Protein AF-A0A139GZA7-F1 (afdb_monomer)

Organism: NCBI:txid321146

pLDDT: mean 77.11, std 18.95, range [23.62, 96.44]

Nearest PDB structures (foldseek):
  3u3w-assembly1_B  TM=2.917E-01  e=9.882E+00  Bacillus thuringiensis Bt407

Radius of gyration: 20.44 Å; Cα contacts (8 Å, |Δi|>4): 493; chains: 1; bounding box: 56×48×57 Å

InterPro domains:
  IPR021858 Fungal transcription factor [PF11951] (2-117)

Mean predicted aligned error: 9.32 Å

Secondary structure (DSSP, 8-state):
-HHHHHHTGGGGTTT-TT-IIIIITHHHHHH-HHHHHHHHHHHHHHHHHHHTS-S-SSSS-HHHHHHHHHHHHHHHHTTT-S-HHHHHHHHHHHHHHHHTTS-HHHHHHHHHHHHHHHHHHT--GGG-HHHHHHHHHHHS-BTTTTTB--HHHHHHHHT---SS-GGGSSS-HHHHTT--SB-HHHHHHHHHHHHHHHHHHHHHT--TTT-TTHHHHHHHHHTHHHHB-GGGSEEEEE--BTTTTBSS-EEEE-------------TT----HHHHHHHHHHHHHHHHHHHHHHTSTT--HHHHHHHHHHHHHHHHHHHHHTTTTT--THHHHHHHHHHHT--

Structure (mmCIF, N/CA/C/O backbone):
data_AF-A0A139GZA7-F1
#
_entry.id   AF-A0A139GZA7-F1
#
loop_
_atom_site.group_PDB
_atom_site.id
_atom_site.type_symbol
_atom_site.label_atom_id
_atom_site.label_alt_id
_atom_site.label_comp_id
_atom_site.label_asym_id
_atom_site.label_entity_id
_atom_site.label_seq_id
_atom_site.pdbx_PDB_ins_code
_atom_site.Cartn_x
_atom_site.Cartn_y
_atom_site.Cartn_z
_atom_site.occupancy
_atom_site.B_iso_or_equiv
_atom_site.auth_seq_id
_atom_site.auth_comp_id
_atom_site.auth_asym_id
_atom_site.auth_atom_id
_atom_site.pdbx_PDB_model_num
ATOM 1 N N . MET A 1 1 ? 17.657 -7.203 -13.595 1.00 88.31 1 MET A N 1
ATOM 2 C CA . MET A 1 1 ? 16.496 -7.911 -14.188 1.00 88.31 1 MET A CA 1
ATOM 3 C C . MET A 1 1 ? 16.168 -9.209 -13.459 1.00 88.31 1 MET A C 1
ATOM 5 O O . MET A 1 1 ? 15.073 -9.269 -12.935 1.00 88.31 1 MET A O 1
ATOM 9 N N . HIS A 1 2 ? 17.064 -10.203 -13.346 1.00 88.81 2 HIS A N 1
ATOM 10 C CA . HIS A 1 2 ? 16.792 -11.394 -12.511 1.00 88.81 2 HIS A CA 1
ATOM 11 C C . HIS A 1 2 ? 16.398 -11.001 -11.072 1.00 88.81 2 HIS A C 1
ATOM 13 O O . HIS A 1 2 ? 15.251 -11.193 -10.699 1.00 88.81 2 HIS A O 1
ATOM 19 N N . ASN A 1 3 ? 17.262 -10.257 -10.369 1.00 86.44 3 ASN A N 1
ATOM 20 C CA . ASN A 1 3 ? 16.956 -9.656 -9.060 1.00 86.44 3 ASN A CA 1
ATOM 21 C C . ASN A 1 3 ? 15.718 -8.736 -9.058 1.00 86.44 3 ASN A C 1
ATOM 23 O O . ASN A 1 3 ? 15.135 -8.516 -8.008 1.00 86.44 3 ASN A O 1
ATOM 27 N N . TYR A 1 4 ? 15.307 -8.155 -10.191 1.00 88.50 4 TYR A N 1
ATOM 28 C CA . TYR A 1 4 ? 14.053 -7.394 -10.196 1.00 88.50 4 TYR A CA 1
ATOM 29 C C . TYR A 1 4 ? 12.885 -8.366 -10.008 1.00 88.50 4 TYR A C 1
ATOM 31 O O . TYR A 1 4 ? 12.111 -8.212 -9.077 1.00 88.50 4 TYR A O 1
ATOM 39 N N . LEU A 1 5 ? 12.817 -9.409 -10.839 1.00 88.62 5 LEU A N 1
ATOM 40 C CA . LEU A 1 5 ? 11.726 -10.382 -10.824 1.00 88.62 5 LEU A CA 1
ATOM 41 C C . LEU A 1 5 ? 11.678 -11.224 -9.542 1.00 88.62 5 LEU A C 1
ATOM 43 O O . LEU A 1 5 ? 10.589 -11.574 -9.114 1.00 88.62 5 LEU A O 1
ATOM 47 N N . THR A 1 6 ? 12.829 -11.540 -8.940 1.00 80.19 6 THR A N 1
ATOM 48 C CA . THR A 1 6 ? 12.900 -12.441 -7.777 1.00 80.19 6 THR A CA 1
ATOM 49 C C . THR A 1 6 ? 12.887 -11.743 -6.420 1.00 80.19 6 THR A C 1
ATOM 51 O O . THR A 1 6 ? 12.590 -12.393 -5.431 1.00 80.19 6 THR A O 1
ATOM 54 N N . GLU A 1 7 ? 13.275 -10.465 -6.333 1.00 78.44 7 GLU A N 1
ATOM 55 C CA . GLU A 1 7 ? 13.601 -9.818 -5.041 1.00 78.44 7 GLU A CA 1
ATOM 56 C C . GLU A 1 7 ? 12.987 -8.424 -4.873 1.00 78.44 7 GLU A C 1
ATOM 58 O O . GLU A 1 7 ? 13.196 -7.794 -3.840 1.00 78.44 7 GLU A O 1
ATOM 63 N N . VAL A 1 8 ? 12.303 -7.900 -5.898 1.00 83.38 8 VAL A N 1
ATOM 64 C CA . VAL A 1 8 ? 11.742 -6.538 -5.890 1.00 83.38 8 VAL A CA 1
ATOM 65 C C . VAL A 1 8 ? 10.313 -6.498 -6.423 1.00 83.38 8 VAL A C 1
ATOM 67 O O . VAL A 1 8 ? 9.445 -5.909 -5.798 1.00 83.38 8 VAL A O 1
ATOM 70 N N . ALA A 1 9 ? 10.050 -7.141 -7.559 1.00 84.75 9 ALA A N 1
ATOM 71 C CA . ALA A 1 9 ? 8.717 -7.247 -8.140 1.00 84.75 9 ALA A CA 1
ATOM 72 C C . ALA A 1 9 ? 7.677 -7.889 -7.193 1.00 84.75 9 ALA A C 1
ATOM 74 O O . ALA A 1 9 ? 6.567 -7.364 -7.162 1.00 84.75 9 ALA A O 1
ATOM 75 N N . PRO A 1 10 ? 8.008 -8.914 -6.370 1.00 82.44 10 PRO A N 1
ATOM 76 C CA . PRO A 1 10 ? 7.071 -9.457 -5.384 1.00 82.44 10 PRO A CA 1
ATOM 77 C C . PRO A 1 10 ? 6.512 -8.404 -4.420 1.00 82.44 10 PRO A C 1
ATOM 79 O O . PRO A 1 10 ? 5.334 -8.453 -4.090 1.00 82.44 10 PRO A O 1
ATOM 82 N N . TRP A 1 11 ? 7.289 -7.372 -4.059 1.00 80.12 11 TRP A N 1
ATOM 83 C CA . TRP A 1 11 ? 6.818 -6.312 -3.157 1.00 80.12 11 TRP A CA 1
ATOM 84 C C . TRP A 1 11 ? 5.576 -5.574 -3.680 1.00 80.12 11 TRP A C 1
ATOM 86 O O . TRP A 1 11 ? 4.799 -5.063 -2.871 1.00 80.12 11 TRP A O 1
ATOM 96 N N . PHE A 1 12 ? 5.413 -5.520 -5.007 1.00 82.00 12 PHE A N 1
ATOM 97 C CA . PHE A 1 12 ? 4.312 -4.878 -5.739 1.00 82.00 12 PHE A CA 1
ATOM 98 C C . PHE A 1 12 ? 3.210 -5.869 -6.172 1.00 82.00 12 PHE A C 1
ATOM 100 O O . PHE A 1 12 ? 2.195 -5.499 -6.750 1.00 82.00 12 PHE A O 1
ATOM 107 N N . ASP A 1 13 ? 3.419 -7.161 -5.915 1.00 82.25 13 ASP A N 1
ATOM 108 C CA . ASP A 1 13 ? 2.454 -8.229 -6.193 1.00 82.25 13 ASP A CA 1
ATOM 109 C C . ASP A 1 13 ? 1.822 -8.790 -4.915 1.00 82.25 13 ASP A C 1
ATOM 111 O O . ASP A 1 13 ? 0.862 -9.551 -4.976 1.00 82.25 13 ASP A O 1
ATOM 115 N N . ALA A 1 14 ? 2.337 -8.391 -3.754 1.00 72.62 1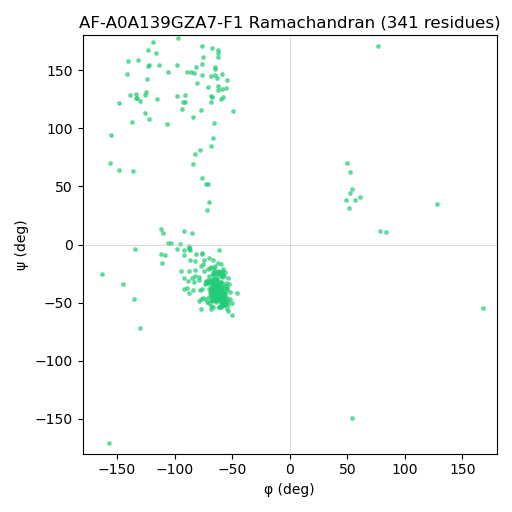4 ALA A N 1
ATOM 116 C CA . ALA A 1 14 ? 1.999 -8.930 -2.444 1.00 72.62 14 ALA A CA 1
ATOM 117 C C . ALA A 1 14 ? 0.510 -8.791 -2.049 1.00 72.62 14 ALA A C 1
ATOM 119 O O . ALA A 1 14 ? 0.050 -9.466 -1.132 1.00 72.62 14 ALA A O 1
ATOM 120 N N . HIS A 1 15 ? -0.254 -7.929 -2.733 1.00 72.56 15 HIS A N 1
ATOM 121 C CA . HIS A 1 15 ? -1.706 -7.758 -2.559 1.00 72.56 15 HIS A CA 1
ATOM 122 C C . HIS A 1 15 ? -2.550 -8.363 -3.699 1.00 72.56 15 HIS A C 1
ATOM 124 O O . HIS A 1 15 ? -3.773 -8.260 -3.636 1.00 72.56 15 HIS A O 1
ATOM 130 N N . SER A 1 16 ? -1.939 -8.999 -4.717 1.00 79.38 16 SER A N 1
ATOM 131 C CA . SER A 1 16 ? -2.686 -9.578 -5.843 1.00 79.38 16 SER A CA 1
ATOM 132 C C . SER A 1 16 ? -2.226 -10.947 -6.358 1.00 79.38 16 SER A C 1
ATOM 134 O O . SER A 1 16 ? -1.093 -11.151 -6.799 1.00 79.38 16 SER A O 1
ATOM 136 N N . ALA A 1 17 ? -3.183 -11.874 -6.466 1.00 80.81 17 ALA A N 1
ATOM 137 C CA . ALA A 1 17 ? -3.039 -13.181 -7.110 1.00 80.81 17 ALA A CA 1
ATOM 138 C C . ALA A 1 17 ? -2.616 -13.128 -8.590 1.00 80.81 17 ALA A C 1
ATOM 140 O O . ALA A 1 17 ? -2.083 -14.109 -9.129 1.00 80.81 17 ALA A O 1
ATOM 141 N N . GLN A 1 18 ? -2.820 -11.997 -9.269 1.00 84.88 18 GLN A N 1
ATOM 142 C CA . GLN A 1 18 ? -2.448 -11.852 -10.675 1.00 84.88 18 GLN A CA 1
ATOM 143 C C . GLN A 1 18 ? -0.936 -11.704 -10.884 1.00 84.88 18 GLN A C 1
ATOM 145 O O . GLN A 1 18 ? -0.449 -12.082 -11.956 1.00 84.88 18 GLN A O 1
ATOM 150 N N . GLN A 1 19 ? -0.188 -11.254 -9.867 1.00 85.06 19 GLN A N 1
ATOM 151 C CA . GLN A 1 19 ? 1.256 -10.999 -9.938 1.00 85.06 19 GLN A CA 1
ATOM 152 C C . GLN A 1 19 ? 1.613 -10.082 -11.121 1.00 85.06 19 GLN A C 1
ATOM 154 O O . GLN A 1 19 ? 2.260 -10.478 -12.099 1.00 85.06 19 GLN A O 1
ATOM 159 N N . HIS A 1 20 ? 1.095 -8.857 -11.080 1.00 89.62 20 HIS A N 1
ATOM 160 C CA . HIS A 1 20 ? 1.206 -7.870 -12.144 1.00 89.62 20 HIS A CA 1
ATOM 161 C C . HIS A 1 20 ? 2.657 -7.550 -12.549 1.00 89.62 20 HIS A C 1
ATOM 163 O O . HIS A 1 20 ? 2.949 -7.489 -13.749 1.00 89.62 20 HIS A O 1
ATOM 169 N N . TYR A 1 21 ? 3.569 -7.395 -11.591 1.00 88.94 21 TYR A N 1
ATOM 170 C CA . TYR A 1 21 ? 4.935 -6.908 -11.797 1.00 88.94 21 TYR A CA 1
ATOM 171 C C . TYR A 1 21 ? 5.963 -8.017 -12.034 1.00 88.94 21 TYR A C 1
ATOM 173 O O . TYR A 1 21 ? 6.872 -7.831 -12.852 1.00 88.94 21 TYR A O 1
ATOM 181 N N . SER A 1 22 ? 5.840 -9.152 -11.341 1.00 87.88 22 SER A N 1
ATOM 182 C CA . SER A 1 22 ? 6.753 -10.301 -11.447 1.00 87.88 22 SER A CA 1
ATOM 183 C C . SER A 1 22 ? 6.359 -11.285 -12.549 1.00 87.88 22 SER A C 1
ATOM 185 O O . SER A 1 22 ? 7.233 -11.988 -13.065 1.00 87.88 22 SER A O 1
ATOM 187 N N . ARG A 1 23 ? 5.082 -11.307 -12.967 1.00 89.56 23 ARG A N 1
ATOM 188 C CA . ARG A 1 23 ? 4.556 -12.273 -13.947 1.00 89.56 23 ARG A CA 1
ATOM 189 C C . ARG A 1 23 ? 3.774 -11.625 -15.093 1.00 89.56 23 ARG A C 1
ATOM 191 O O . ARG A 1 23 ? 4.267 -11.599 -16.221 1.00 89.56 23 ARG A O 1
ATOM 198 N N . ALA A 1 24 ? 2.571 -11.107 -14.838 1.00 90.50 24 ALA A N 1
ATOM 199 C CA . ALA A 1 24 ? 1.575 -10.839 -15.883 1.00 90.50 24 ALA A CA 1
ATOM 200 C C . ALA A 1 24 ? 2.011 -9.773 -16.906 1.00 90.50 24 ALA A C 1
ATOM 202 O O . ALA A 1 24 ? 1.783 -9.938 -18.105 1.00 90.50 24 ALA A O 1
ATOM 203 N N . TYR A 1 25 ? 2.683 -8.702 -16.466 1.00 94.38 25 TYR A N 1
ATOM 204 C CA . TYR A 1 25 ? 3.061 -7.583 -17.338 1.00 94.38 25 TYR A CA 1
ATOM 205 C C . TYR A 1 25 ? 4.571 -7.450 -17.590 1.00 94.38 25 TYR A C 1
ATOM 207 O O . TYR A 1 25 ? 5.004 -6.466 -18.192 1.00 94.38 25 TYR A O 1
ATOM 215 N N . VAL A 1 26 ? 5.394 -8.455 -17.258 1.00 94.00 26 VAL A N 1
ATOM 216 C CA . VAL A 1 26 ? 6.860 -8.421 -17.480 1.00 94.00 26 VAL A CA 1
ATOM 217 C C . VAL A 1 26 ? 7.228 -8.133 -18.941 1.00 94.00 26 VAL A C 1
ATOM 219 O O . VAL A 1 26 ? 8.153 -7.368 -19.224 1.00 94.00 26 VAL A O 1
ATOM 222 N N . ALA A 1 27 ? 6.491 -8.707 -19.897 1.00 94.38 27 ALA A N 1
ATOM 223 C CA . ALA A 1 27 ? 6.706 -8.457 -21.323 1.00 94.38 27 ALA A CA 1
ATOM 224 C C . ALA A 1 27 ? 6.384 -7.004 -21.731 1.00 94.38 27 ALA A C 1
ATOM 226 O O . ALA A 1 27 ? 7.064 -6.451 -22.598 1.00 94.38 27 ALA A O 1
ATOM 227 N N . ARG A 1 28 ? 5.389 -6.378 -21.084 1.00 95.31 28 ARG A N 1
ATOM 228 C CA . ARG A 1 28 ? 5.013 -4.967 -21.267 1.00 95.31 28 ARG A CA 1
ATOM 229 C C . ARG A 1 28 ? 6.066 -4.049 -20.651 1.00 95.31 28 ARG A C 1
ATOM 231 O O . ARG A 1 28 ? 6.614 -3.211 -21.361 1.00 95.31 28 ARG A O 1
ATOM 238 N N . MET A 1 29 ? 6.459 -4.302 -19.401 1.00 95.62 29 MET A N 1
ATOM 239 C CA . MET A 1 29 ? 7.554 -3.603 -18.718 1.00 95.62 29 MET A CA 1
ATOM 240 C C . MET A 1 29 ? 8.838 -3.600 -19.556 1.00 95.62 29 MET A C 1
ATOM 242 O O . MET A 1 29 ? 9.413 -2.544 -19.787 1.00 95.62 29 MET A O 1
ATOM 246 N N . LYS A 1 30 ? 9.258 -4.744 -20.121 1.00 94.50 30 LYS A N 1
ATOM 247 C CA . LYS A 1 30 ? 10.471 -4.814 -20.964 1.00 94.50 30 LYS A CA 1
ATOM 248 C C . LYS A 1 30 ? 10.403 -3.958 -22.240 1.00 94.50 30 LYS A C 1
ATOM 250 O O . LYS A 1 30 ? 11.463 -3.597 -22.768 1.00 94.50 30 LYS A O 1
ATOM 255 N N . ARG A 1 31 ? 9.194 -3.666 -22.738 1.00 94.31 31 ARG A N 1
ATOM 256 C CA . ARG A 1 31 ? 8.926 -2.838 -23.927 1.00 94.31 31 ARG A CA 1
ATOM 257 C C . ARG A 1 31 ? 8.722 -1.358 -23.590 1.00 94.31 31 ARG A C 1
ATOM 259 O O . ARG A 1 31 ? 9.066 -0.532 -24.424 1.00 94.31 31 ARG A O 1
ATOM 266 N N . CYS A 1 32 ? 8.224 -1.028 -22.397 1.00 94.69 32 CYS A N 1
ATOM 267 C CA . CYS A 1 32 ? 8.017 0.342 -21.927 1.00 94.69 32 CYS A CA 1
ATOM 268 C C . CYS A 1 32 ? 9.317 0.927 -21.326 1.00 94.69 32 CYS A C 1
ATOM 270 O O . CYS A 1 32 ? 9.742 0.492 -20.252 1.00 94.69 32 CYS A O 1
ATOM 272 N N . PRO A 1 33 ? 9.988 1.903 -21.978 1.00 95.19 33 PRO A N 1
ATOM 273 C CA . PRO A 1 33 ? 11.276 2.415 -21.508 1.00 95.19 33 PRO A CA 1
ATOM 274 C C . PRO A 1 33 ? 11.284 3.013 -20.089 1.00 95.19 33 PRO A C 1
ATOM 276 O O . PRO A 1 33 ? 12.178 2.610 -19.339 1.00 95.19 33 PRO A O 1
ATOM 279 N N . PRO A 1 34 ? 10.355 3.910 -19.677 1.00 93.31 34 PRO A N 1
ATOM 280 C CA . PRO A 1 34 ? 10.374 4.476 -18.324 1.00 93.31 34 PRO A CA 1
ATOM 281 C C . PRO A 1 34 ? 10.192 3.396 -17.253 1.00 93.31 34 PRO A C 1
ATOM 283 O O . PRO A 1 34 ? 10.969 3.347 -16.301 1.00 93.31 34 PRO A O 1
ATOM 286 N N . TRP A 1 35 ? 9.255 2.459 -17.452 1.00 94.69 35 TRP A N 1
ATOM 287 C CA . TRP A 1 35 ? 9.044 1.348 -16.521 1.00 94.69 35 TRP A CA 1
ATOM 288 C C . TRP A 1 35 ? 10.282 0.459 -16.398 1.00 94.69 35 TRP A C 1
ATOM 290 O O . TRP A 1 35 ? 10.735 0.163 -15.292 1.00 94.69 35 TRP A O 1
ATOM 300 N N . ARG A 1 36 ? 10.889 0.077 -17.528 1.00 96.44 36 ARG A N 1
ATOM 301 C CA . ARG A 1 36 ? 12.116 -0.727 -17.532 1.00 96.44 36 ARG A CA 1
ATOM 302 C C . ARG A 1 36 ? 13.279 -0.017 -16.841 1.00 96.44 36 ARG A C 1
ATOM 304 O O . ARG A 1 36 ? 14.058 -0.679 -16.160 1.00 96.44 36 ARG A O 1
ATOM 311 N N . ALA A 1 37 ? 13.424 1.294 -17.033 1.00 95.50 37 ALA A N 1
ATOM 312 C CA . ALA A 1 37 ? 14.467 2.078 -16.379 1.00 95.50 37 ALA A CA 1
ATOM 313 C C . ALA A 1 37 ? 14.256 2.114 -14.858 1.00 95.50 37 ALA A C 1
ATOM 315 O O . ALA A 1 37 ? 15.180 1.768 -14.124 1.00 95.50 37 ALA A O 1
ATOM 316 N N . ALA A 1 38 ? 13.032 2.401 -14.399 1.00 93.31 38 ALA A N 1
ATOM 317 C CA . ALA A 1 38 ? 12.673 2.364 -12.982 1.00 93.31 38 ALA A CA 1
ATOM 318 C C . ALA A 1 38 ? 12.930 0.977 -12.362 1.00 93.31 38 ALA A C 1
ATOM 320 O O . ALA A 1 38 ? 13.641 0.883 -11.365 1.00 93.31 38 ALA A O 1
ATOM 321 N N . ALA A 1 39 ? 12.470 -0.104 -13.008 1.00 94.94 39 ALA A N 1
ATOM 322 C CA . ALA A 1 39 ? 12.673 -1.497 -12.584 1.00 94.94 39 ALA A CA 1
ATOM 323 C C . ALA A 1 39 ? 14.152 -1.916 -12.495 1.00 94.94 39 ALA A C 1
ATOM 325 O O . ALA A 1 39 ? 14.533 -2.730 -11.649 1.00 94.94 39 ALA A O 1
ATOM 326 N N . LEU A 1 40 ? 15.013 -1.361 -13.352 1.00 95.62 40 LEU A N 1
ATOM 327 C CA . LEU A 1 40 ? 16.456 -1.569 -13.265 1.00 95.62 40 LEU A CA 1
ATOM 328 C C . LEU A 1 40 ? 17.094 -0.718 -12.158 1.00 95.62 40 LEU A C 1
ATOM 330 O O . LEU A 1 40 ? 17.952 -1.241 -11.451 1.00 95.62 40 LEU A O 1
ATOM 334 N N . ALA A 1 41 ? 16.666 0.534 -11.970 1.00 92.38 41 ALA A N 1
ATOM 335 C CA . ALA A 1 41 ? 17.176 1.427 -10.926 1.00 92.38 41 ALA A CA 1
ATOM 336 C C . ALA A 1 41 ? 16.910 0.869 -9.518 1.00 92.38 41 ALA A C 1
ATOM 338 O O . ALA A 1 41 ? 17.850 0.657 -8.750 1.00 92.38 41 ALA A O 1
ATOM 339 N N . ILE A 1 42 ? 15.648 0.544 -9.209 1.00 87.44 42 ILE A N 1
ATOM 340 C CA . ILE A 1 42 ? 15.232 -0.058 -7.930 1.00 87.44 42 ILE A CA 1
ATOM 341 C C . ILE A 1 42 ? 15.944 -1.393 -7.669 1.00 87.44 42 ILE A C 1
ATOM 343 O O . ILE A 1 42 ? 16.432 -1.635 -6.568 1.00 87.44 42 ILE A O 1
ATOM 347 N N . SER A 1 43 ? 16.098 -2.241 -8.694 1.00 89.62 43 SER A N 1
ATOM 348 C CA . SER A 1 43 ? 16.811 -3.517 -8.565 1.00 89.62 43 SER A CA 1
ATOM 349 C C . SER A 1 43 ? 18.309 -3.331 -8.328 1.00 89.62 43 SER A C 1
ATOM 351 O O . SER A 1 43 ? 18.874 -4.045 -7.503 1.00 89.62 43 SER A O 1
ATOM 353 N N . ALA A 1 44 ? 18.955 -2.378 -9.001 1.00 89.56 44 ALA A N 1
ATOM 354 C CA . ALA A 1 44 ? 20.357 -2.059 -8.755 1.00 89.56 44 ALA A CA 1
ATOM 355 C C . ALA A 1 44 ? 20.556 -1.541 -7.320 1.00 89.56 44 ALA A C 1
ATOM 357 O O . ALA A 1 44 ? 21.452 -2.002 -6.615 1.00 89.56 44 ALA A O 1
ATOM 358 N N . LYS A 1 45 ? 19.668 -0.660 -6.846 1.00 84.75 45 LYS A N 1
ATOM 359 C CA . LYS A 1 45 ? 19.734 -0.102 -5.493 1.00 84.75 45 LYS A CA 1
ATOM 360 C C . LYS A 1 45 ? 19.443 -1.147 -4.407 1.00 84.75 45 LYS A C 1
ATOM 362 O O . LYS A 1 45 ? 20.131 -1.161 -3.388 1.00 84.75 45 LYS A O 1
ATOM 367 N N . ASN A 1 46 ? 18.495 -2.063 -4.636 1.00 83.62 46 ASN A N 1
ATOM 368 C CA . ASN A 1 46 ? 18.237 -3.222 -3.769 1.00 83.62 46 ASN A CA 1
ATOM 369 C C . ASN A 1 46 ? 19.503 -4.070 -3.578 1.00 83.62 46 ASN A C 1
ATOM 371 O O . ASN A 1 46 ? 19.850 -4.393 -2.442 1.00 83.62 46 ASN A O 1
ATOM 375 N N . ILE A 1 47 ? 20.226 -4.367 -4.662 1.00 83.44 47 ILE A N 1
ATOM 376 C CA . ILE A 1 47 ? 21.483 -5.119 -4.585 1.00 83.44 47 ILE A CA 1
ATOM 377 C C . ILE A 1 47 ? 22.549 -4.330 -3.816 1.00 83.44 47 ILE A C 1
ATOM 379 O O . ILE A 1 47 ? 23.200 -4.915 -2.954 1.00 83.44 47 ILE A O 1
ATOM 383 N N . GLU A 1 48 ? 22.730 -3.029 -4.083 1.00 82.00 48 GLU A N 1
ATOM 384 C CA . GLU A 1 48 ? 23.729 -2.217 -3.365 1.00 82.00 48 GLU A CA 1
ATOM 385 C C . GLU A 1 48 ? 23.478 -2.193 -1.851 1.00 82.00 48 GLU A C 1
ATOM 387 O O . GLU A 1 48 ? 24.413 -2.395 -1.075 1.00 82.00 48 GLU A O 1
ATOM 392 N N . LEU A 1 49 ? 22.221 -2.009 -1.421 1.00 75.94 49 LEU A N 1
ATOM 393 C CA . LEU A 1 49 ? 21.865 -2.001 0.002 1.00 75.94 49 LEU A CA 1
ATOM 394 C C . LEU A 1 49 ? 22.014 -3.384 0.657 1.00 75.94 49 LEU A C 1
ATOM 396 O O . LEU A 1 49 ? 22.564 -3.478 1.755 1.00 75.94 49 LEU A O 1
ATOM 400 N N . ARG A 1 50 ? 21.573 -4.464 -0.007 1.00 75.69 50 ARG A N 1
ATOM 401 C CA . ARG A 1 50 ? 21.659 -5.837 0.534 1.00 75.69 50 ARG A CA 1
ATOM 402 C C . ARG A 1 50 ? 23.095 -6.352 0.592 1.00 75.69 50 ARG A C 1
ATOM 404 O O . ARG A 1 50 ? 23.507 -6.906 1.606 1.00 75.69 50 ARG A O 1
ATOM 411 N N . ALA A 1 51 ? 23.866 -6.157 -0.478 1.00 77.56 51 ALA A N 1
ATOM 412 C CA . ALA A 1 51 ? 25.240 -6.645 -0.590 1.00 77.56 51 ALA A CA 1
ATOM 413 C C . ALA A 1 51 ? 26.292 -5.675 -0.016 1.00 77.56 51 ALA A C 1
ATOM 415 O O . ALA A 1 51 ? 27.475 -6.011 -0.016 1.00 77.56 51 ALA A O 1
ATOM 416 N N . ARG A 1 52 ? 25.879 -4.480 0.442 1.00 71.94 52 ARG A N 1
ATOM 417 C CA . ARG A 1 52 ? 26.736 -3.411 0.998 1.00 71.94 52 ARG A CA 1
ATOM 418 C C . ARG A 1 52 ? 27.962 -3.090 0.129 1.00 71.94 52 ARG A C 1
ATOM 420 O O . ARG A 1 52 ? 29.052 -2.843 0.640 1.00 71.94 52 ARG A O 1
ATOM 427 N N . ARG A 1 53 ? 27.787 -3.106 -1.196 1.00 74.94 53 ARG A N 1
ATOM 428 C CA . ARG A 1 53 ? 28.845 -2.846 -2.186 1.00 74.94 53 ARG A CA 1
ATOM 429 C C . ARG A 1 53 ? 28.301 -2.033 -3.355 1.00 74.94 53 ARG A C 1
ATOM 431 O O . ARG A 1 53 ? 27.157 -2.238 -3.749 1.00 74.94 53 ARG A O 1
ATOM 438 N N . ALA A 1 54 ? 29.135 -1.173 -3.933 1.00 74.75 54 ALA A N 1
ATOM 439 C CA . ALA A 1 54 ? 28.811 -0.477 -5.175 1.00 74.75 54 ALA A CA 1
ATOM 440 C C . ALA A 1 54 ? 28.685 -1.468 -6.347 1.00 74.75 54 ALA A C 1
ATOM 442 O O . ALA A 1 54 ? 29.407 -2.469 -6.405 1.00 74.75 54 ALA A O 1
ATOM 443 N N . LEU A 1 55 ? 27.782 -1.181 -7.288 1.00 77.38 55 LEU A N 1
ATOM 444 C CA . LEU A 1 55 ? 27.626 -1.971 -8.519 1.00 77.38 55 LEU A CA 1
ATOM 445 C C . LEU A 1 55 ? 28.457 -1.470 -9.708 1.00 77.38 55 LEU A C 1
ATOM 447 O O . LEU A 1 55 ? 28.540 -2.161 -10.724 1.00 77.38 55 LEU A O 1
ATOM 451 N N . SER A 1 56 ? 29.074 -0.297 -9.593 1.00 76.12 56 SER A N 1
ATOM 452 C CA . SER A 1 56 ? 29.985 0.273 -10.586 1.00 76.12 56 SER A CA 1
ATOM 453 C C . SER A 1 56 ? 31.343 0.589 -9.958 1.00 76.12 56 SER A C 1
ATOM 455 O O . SER A 1 56 ? 31.429 1.044 -8.822 1.00 76.12 56 SER A O 1
ATOM 457 N N . SER A 1 57 ? 32.415 0.363 -10.722 1.00 63.72 57 SER A N 1
ATOM 458 C CA . SER A 1 57 ? 33.798 0.702 -10.337 1.00 63.72 57 SER A CA 1
ATOM 459 C C . SER A 1 57 ? 34.200 2.136 -10.718 1.00 63.72 57 SER A C 1
ATOM 461 O O . SER A 1 57 ? 35.344 2.529 -10.511 1.00 63.72 57 SER A O 1
ATOM 463 N N . GLY A 1 58 ? 33.293 2.883 -11.357 1.00 68.81 58 GLY A N 1
ATOM 464 C CA . GLY A 1 58 ? 33.495 4.265 -11.793 1.00 68.81 58 GLY A CA 1
ATOM 465 C C . GLY A 1 58 ? 32.929 5.290 -10.800 1.00 68.81 58 GLY A C 1
ATOM 466 O O . GLY A 1 58 ? 32.317 4.905 -9.807 1.00 68.81 58 GLY A O 1
ATOM 467 N N . PRO A 1 59 ? 33.093 6.597 -11.073 1.00 62.66 59 PRO A N 1
ATOM 468 C CA . PRO A 1 59 ? 32.659 7.661 -10.165 1.00 62.66 59 PRO A CA 1
ATOM 469 C C . PRO A 1 59 ? 31.131 7.829 -10.079 1.00 62.66 59 PRO A C 1
ATOM 471 O O . PRO A 1 59 ? 30.639 8.382 -9.101 1.00 62.66 59 PRO A O 1
ATOM 474 N N . GLU A 1 60 ? 30.373 7.364 -11.079 1.00 68.81 60 GLU A N 1
ATOM 475 C CA . GLU A 1 60 ? 28.907 7.398 -11.067 1.00 68.81 60 GLU A CA 1
ATOM 476 C C . GLU A 1 60 ? 28.330 6.040 -10.624 1.00 68.81 60 GLU A C 1
ATOM 478 O O . GLU A 1 60 ? 28.673 4.982 -11.166 1.00 68.81 60 GLU A O 1
ATOM 483 N N . SER A 1 61 ? 27.438 6.069 -9.629 1.00 84.69 61 SER A N 1
ATOM 484 C CA . SER A 1 61 ? 26.709 4.891 -9.140 1.00 84.69 61 SER A CA 1
ATOM 485 C C . SER A 1 61 ? 25.717 4.394 -10.200 1.00 84.69 61 SER A C 1
ATOM 487 O O . SER A 1 61 ? 24.887 5.158 -10.696 1.00 84.69 61 SER A O 1
ATOM 489 N N . LEU A 1 62 ? 25.771 3.100 -10.532 1.00 88.31 62 LEU A N 1
ATOM 490 C CA . LEU A 1 62 ? 24.866 2.476 -11.505 1.00 88.31 62 LEU A CA 1
ATOM 491 C C . LEU A 1 62 ? 23.368 2.703 -11.191 1.00 88.31 62 LEU A C 1
ATOM 493 O O . LEU A 1 62 ? 22.646 3.107 -12.107 1.00 88.31 62 LEU A O 1
ATOM 497 N N . PRO A 1 63 ? 22.863 2.480 -9.957 1.00 87.69 63 PRO A N 1
ATOM 498 C CA . PRO A 1 63 ? 21.479 2.817 -9.635 1.00 87.69 63 PRO A CA 1
ATOM 499 C C . PRO A 1 63 ? 21.150 4.300 -9.841 1.00 87.69 63 PRO A C 1
ATOM 501 O O . PRO A 1 63 ? 20.083 4.581 -10.382 1.00 87.69 63 PRO A O 1
ATOM 504 N N . LEU A 1 64 ? 22.058 5.234 -9.522 1.00 88.06 64 LEU A N 1
ATOM 505 C CA . LEU A 1 64 ? 21.841 6.667 -9.769 1.00 88.06 64 LEU A CA 1
ATOM 506 C C . LEU A 1 64 ? 21.743 6.987 -11.270 1.00 88.06 64 LEU A C 1
ATOM 508 O O . LEU A 1 64 ? 20.869 7.749 -11.681 1.00 88.06 64 LEU A O 1
ATOM 512 N N . HIS A 1 65 ? 22.581 6.371 -12.103 1.00 91.19 65 HIS A N 1
ATOM 513 C CA . HIS A 1 65 ? 22.516 6.534 -13.556 1.00 91.19 65 HIS A CA 1
ATOM 514 C C . HIS A 1 65 ? 21.187 6.011 -14.138 1.00 91.19 65 HIS A C 1
ATOM 516 O O . HIS A 1 65 ? 20.532 6.675 -14.946 1.00 91.19 65 HIS A O 1
ATOM 522 N N . LEU A 1 66 ? 20.761 4.818 -13.705 1.00 93.06 66 LEU A N 1
ATOM 523 C CA . LEU A 1 66 ? 19.492 4.201 -14.114 1.00 93.06 66 LEU A CA 1
ATOM 524 C C . LEU A 1 66 ? 18.281 5.009 -13.630 1.00 93.06 66 LEU A C 1
ATOM 526 O O . LEU A 1 66 ? 17.301 5.148 -14.361 1.00 93.06 66 LEU A O 1
ATOM 530 N N . TYR A 1 67 ? 18.375 5.576 -12.430 1.00 89.62 67 TYR A N 1
ATOM 531 C CA . TYR A 1 67 ? 17.400 6.495 -11.863 1.00 89.62 67 TYR A CA 1
ATOM 532 C C . TYR A 1 67 ? 17.260 7.763 -12.710 1.00 89.62 67 TYR A C 1
ATOM 534 O O . TYR A 1 67 ? 16.168 8.062 -13.180 1.00 89.62 67 TYR A O 1
ATOM 542 N N . GLN A 1 68 ? 18.360 8.463 -13.008 1.00 90.75 68 GLN A N 1
ATOM 543 C CA . GLN A 1 68 ? 18.335 9.652 -13.870 1.00 90.75 68 GLN A CA 1
ATOM 544 C C . GLN A 1 68 ? 17.780 9.342 -15.270 1.00 90.75 68 GLN A C 1
ATOM 546 O O . GLN A 1 68 ? 17.107 10.176 -15.878 1.00 90.75 68 GLN A O 1
ATOM 551 N N . LEU A 1 69 ? 18.041 8.141 -15.798 1.00 93.94 69 LEU A N 1
ATOM 552 C CA . LEU A 1 69 ? 17.418 7.672 -17.033 1.00 93.94 69 LEU A CA 1
ATOM 553 C C . LEU A 1 69 ? 15.897 7.506 -16.877 1.00 93.94 69 LEU A C 1
ATOM 555 O O . LEU A 1 69 ? 15.167 7.939 -17.767 1.00 93.94 69 LEU A O 1
ATOM 559 N N . ALA A 1 70 ? 15.416 6.940 -15.767 1.00 91.12 70 ALA A N 1
ATOM 560 C CA . ALA A 1 70 ? 13.987 6.855 -15.469 1.00 91.12 70 ALA A CA 1
ATOM 561 C C . ALA A 1 70 ? 13.343 8.251 -15.382 1.00 91.12 70 ALA A C 1
ATOM 563 O O . ALA A 1 70 ? 12.333 8.470 -16.045 1.00 91.12 70 ALA A O 1
ATOM 564 N N . VAL A 1 71 ? 13.976 9.216 -14.696 1.00 88.25 71 VAL A N 1
ATOM 565 C CA . VAL A 1 71 ? 13.514 10.620 -14.624 1.00 88.25 71 VAL A CA 1
ATOM 566 C C . VAL A 1 71 ? 13.392 11.248 -16.019 1.00 88.25 71 VAL A C 1
ATOM 568 O O . VAL A 1 71 ? 12.366 11.840 -16.352 1.00 88.25 71 VAL A O 1
ATOM 571 N N . ARG A 1 72 ? 14.406 11.089 -16.883 1.00 92.06 72 ARG A N 1
ATOM 572 C CA . ARG A 1 72 ? 14.357 11.615 -18.262 1.00 92.06 72 ARG A CA 1
ATOM 573 C C . ARG A 1 72 ? 13.208 10.999 -19.068 1.00 92.06 72 ARG A C 1
ATOM 575 O O . ARG A 1 72 ? 12.462 11.726 -19.717 1.00 92.06 72 ARG A O 1
ATOM 582 N N . LEU A 1 73 ? 13.031 9.680 -18.995 1.00 92.88 73 LEU A N 1
ATOM 583 C CA . LEU A 1 73 ? 11.960 8.964 -19.704 1.00 92.88 73 LEU A CA 1
ATOM 584 C C . LEU A 1 73 ? 10.564 9.263 -19.123 1.00 92.88 73 LEU A C 1
ATOM 586 O O . LEU A 1 73 ? 9.567 9.209 -19.844 1.00 92.88 73 LEU A O 1
ATOM 590 N N . ALA A 1 74 ? 10.480 9.606 -17.838 1.00 83.06 74 ALA A N 1
ATOM 591 C CA . ALA A 1 74 ? 9.266 10.086 -17.194 1.00 83.06 74 ALA A CA 1
ATOM 592 C C . ALA A 1 74 ? 8.847 11.462 -17.726 1.00 83.06 74 ALA A C 1
ATOM 594 O O . ALA A 1 74 ? 7.706 11.624 -18.149 1.00 83.06 74 ALA A O 1
ATOM 595 N N . ILE A 1 75 ? 9.780 12.417 -17.805 1.00 86.44 75 ILE A N 1
ATOM 596 C CA . ILE A 1 75 ? 9.538 13.741 -18.405 1.00 86.44 75 ILE A CA 1
ATOM 597 C C . ILE A 1 75 ? 9.089 13.594 -19.867 1.00 86.44 75 ILE A C 1
ATOM 599 O O . ILE A 1 75 ? 8.110 14.208 -20.280 1.00 86.44 75 ILE A O 1
ATOM 603 N N . GLU A 1 76 ? 9.735 12.717 -20.639 1.00 89.19 76 GLU A N 1
ATOM 604 C CA . GLU A 1 76 ? 9.302 12.395 -22.005 1.00 89.19 76 GLU A CA 1
ATOM 605 C C . GLU A 1 76 ? 7.927 11.703 -22.080 1.00 89.19 76 GLU A C 1
ATOM 607 O O . GLU A 1 76 ? 7.246 11.799 -23.098 1.00 89.19 76 GLU A O 1
ATOM 612 N N . SER A 1 77 ? 7.480 11.018 -21.025 1.00 85.56 77 SER A N 1
ATOM 613 C CA . SER A 1 77 ? 6.128 10.444 -20.992 1.00 85.56 77 SER A CA 1
ATOM 614 C C . SER A 1 77 ? 5.053 11.531 -20.925 1.00 85.56 77 SER A C 1
ATOM 616 O O . SER A 1 77 ? 3.974 11.347 -21.482 1.00 85.56 77 SER A O 1
ATOM 618 N N . MET A 1 78 ? 5.356 12.682 -20.310 1.00 80.19 78 MET A N 1
ATOM 619 C CA . MET A 1 78 ? 4.426 13.814 -20.188 1.00 80.19 78 MET A CA 1
ATOM 620 C C . MET A 1 78 ? 4.080 14.457 -21.541 1.00 80.19 78 MET A C 1
ATOM 622 O O . MET A 1 78 ? 3.042 15.101 -21.655 1.00 80.19 78 MET A O 1
ATOM 626 N N . SER A 1 79 ? 4.903 14.262 -22.580 1.00 86.00 79 SER A N 1
ATOM 627 C CA . SER A 1 79 ? 4.594 14.675 -23.959 1.00 86.00 79 SER A CA 1
ATOM 628 C C . SER A 1 79 ? 3.896 13.586 -24.790 1.00 86.00 79 SER A C 1
ATOM 630 O O . SER A 1 79 ? 3.787 13.714 -26.008 1.00 86.00 79 SER A O 1
ATOM 632 N N . GLY A 1 80 ? 3.424 12.505 -24.156 1.00 84.12 80 GLY A N 1
ATOM 633 C CA . GLY A 1 80 ? 2.708 11.408 -24.817 1.00 84.12 80 GLY A CA 1
ATOM 634 C C . GLY A 1 80 ? 3.602 10.420 -25.576 1.00 84.12 80 GLY A C 1
ATOM 635 O O . GLY A 1 80 ? 3.094 9.589 -26.324 1.00 84.12 80 GLY A O 1
ATOM 636 N N . LYS A 1 81 ? 4.931 10.476 -25.393 1.00 88.75 81 LYS A N 1
ATOM 637 C CA . LYS A 1 81 ? 5.900 9.609 -26.095 1.00 88.75 81 LYS A CA 1
ATOM 638 C C . LYS A 1 81 ? 5.787 8.122 -25.718 1.00 88.75 81 LYS A C 1
ATOM 640 O O . LYS A 1 81 ? 6.223 7.260 -26.482 1.00 88.75 81 LYS A O 1
ATOM 645 N N . TYR A 1 82 ? 5.236 7.821 -24.542 1.00 89.50 82 TYR A N 1
ATOM 646 C CA . TYR A 1 82 ? 5.138 6.477 -23.969 1.00 89.50 82 TYR A CA 1
ATOM 647 C C . TYR A 1 82 ? 3.721 6.185 -23.462 1.00 89.50 82 TYR A C 1
ATOM 649 O O . TYR A 1 82 ? 2.941 7.097 -23.198 1.00 89.50 82 TYR A O 1
ATOM 657 N N . GLU A 1 83 ? 3.375 4.901 -23.331 1.00 90.44 83 GLU A N 1
ATOM 658 C CA . GLU A 1 83 ? 2.053 4.495 -22.847 1.00 90.44 83 GLU A CA 1
ATOM 659 C C . GLU A 1 83 ? 1.833 4.847 -21.367 1.00 90.44 83 GLU A C 1
ATOM 661 O O . GLU A 1 83 ? 2.543 4.366 -20.484 1.00 90.44 83 GLU A O 1
ATOM 666 N N . VAL A 1 84 ? 0.778 5.620 -21.095 1.00 90.69 84 VAL A N 1
ATOM 667 C CA . VAL A 1 84 ? 0.447 6.150 -19.760 1.00 90.69 84 VAL A CA 1
ATOM 668 C C . VAL A 1 84 ? 0.402 5.083 -18.656 1.00 90.69 84 VAL A C 1
ATOM 670 O O . VAL A 1 84 ? 0.942 5.312 -17.579 1.00 90.69 84 VAL A O 1
ATOM 673 N N . VAL A 1 85 ? -0.158 3.894 -18.917 1.00 93.00 85 VAL A N 1
ATOM 674 C CA . VAL A 1 85 ? -0.263 2.823 -17.904 1.00 93.00 85 VAL A CA 1
ATOM 675 C C . VAL A 1 85 ? 1.113 2.258 -17.535 1.00 93.00 85 VAL A C 1
ATOM 677 O O . VAL A 1 85 ? 1.415 2.087 -16.360 1.00 93.00 85 VAL A O 1
ATOM 680 N N . GLY A 1 86 ? 1.975 2.001 -18.524 1.00 92.06 86 GLY A N 1
ATOM 681 C CA . GLY A 1 86 ? 3.335 1.528 -18.258 1.00 92.06 86 GLY A CA 1
ATOM 682 C C . GLY A 1 86 ? 4.187 2.603 -17.578 1.00 92.06 86 GLY A C 1
ATOM 683 O O . GLY A 1 86 ? 4.960 2.295 -16.674 1.00 92.06 86 GLY A O 1
ATOM 684 N N . THR A 1 87 ? 4.013 3.871 -17.961 1.00 90.44 87 THR A N 1
ATOM 685 C CA . THR A 1 87 ? 4.638 5.011 -17.277 1.00 90.44 87 THR A CA 1
ATOM 686 C C . THR A 1 87 ? 4.206 5.095 -15.811 1.00 90.44 87 THR A C 1
ATOM 688 O O . THR A 1 87 ? 5.078 5.215 -14.956 1.00 90.44 87 THR A O 1
ATOM 691 N N . LEU A 1 88 ? 2.911 4.959 -15.504 1.00 91.50 88 LEU A N 1
ATOM 692 C CA . LEU A 1 88 ? 2.379 4.959 -14.135 1.00 91.50 88 LEU A CA 1
ATOM 693 C C . LEU A 1 88 ? 3.020 3.864 -13.268 1.00 91.50 88 LEU A C 1
ATOM 695 O O . LEU A 1 88 ? 3.560 4.162 -12.204 1.00 91.50 88 LEU A O 1
ATOM 699 N N . SER A 1 89 ? 3.058 2.616 -13.743 1.00 91.75 89 SER A N 1
ATOM 700 C CA . SER A 1 89 ? 3.732 1.528 -13.019 1.00 91.75 89 SER A CA 1
ATOM 701 C C . SER A 1 89 ? 5.241 1.774 -12.873 1.00 91.75 89 SER A C 1
ATOM 703 O O . SER A 1 89 ? 5.842 1.387 -11.872 1.00 91.75 89 SER A O 1
ATOM 705 N N . GLY A 1 90 ? 5.864 2.471 -13.829 1.00 90.88 90 GLY A N 1
ATOM 706 C CA . GLY A 1 90 ? 7.231 2.975 -13.703 1.00 90.88 90 GLY A CA 1
ATOM 707 C C . GLY A 1 90 ? 7.398 4.048 -12.622 1.00 90.88 90 GLY A C 1
ATOM 708 O O . GLY A 1 90 ? 8.396 4.021 -11.906 1.00 90.88 90 GLY A O 1
ATOM 709 N N . PHE A 1 91 ? 6.432 4.958 -12.468 1.00 87.56 91 PHE A N 1
ATOM 710 C CA . PHE A 1 91 ? 6.458 6.012 -11.447 1.00 87.56 91 PHE A CA 1
ATOM 711 C C . PHE A 1 91 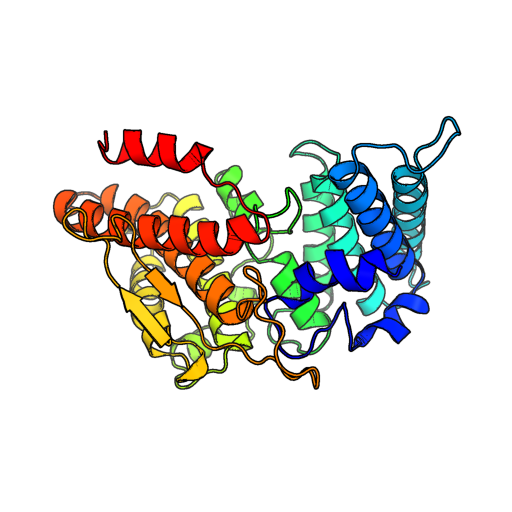? 6.320 5.427 -10.042 1.00 87.56 91 PHE A C 1
ATOM 713 O O . PHE A 1 91 ? 7.062 5.837 -9.156 1.00 87.56 91 PHE A O 1
ATOM 720 N N . VAL A 1 92 ? 5.460 4.420 -9.856 1.00 87.38 92 VAL A N 1
ATOM 721 C CA . VAL A 1 92 ? 5.352 3.677 -8.589 1.00 87.38 92 VAL A CA 1
ATOM 722 C C . VAL A 1 92 ? 6.719 3.086 -8.203 1.00 87.38 92 VAL A C 1
ATOM 724 O O . VAL A 1 92 ? 7.237 3.376 -7.129 1.00 87.38 92 VAL A O 1
ATOM 727 N N . LEU A 1 93 ? 7.398 2.372 -9.107 1.00 87.75 93 LEU A N 1
ATOM 728 C CA . LEU A 1 93 ? 8.751 1.838 -8.848 1.00 87.75 93 LEU A CA 1
ATOM 729 C C . LEU A 1 93 ? 9.822 2.921 -8.622 1.00 87.75 93 LEU A C 1
ATOM 731 O O . LEU A 1 93 ? 10.810 2.678 -7.927 1.00 87.75 93 LEU A O 1
ATOM 735 N N . TRP A 1 94 ? 9.663 4.097 -9.228 1.00 84.62 94 TRP A N 1
ATOM 736 C CA . TRP A 1 94 ? 10.583 5.220 -9.059 1.00 84.62 94 TRP A CA 1
ATOM 737 C C . TRP A 1 94 ? 10.394 5.900 -7.694 1.00 84.62 94 TRP A C 1
ATOM 739 O O . TRP A 1 94 ? 11.378 6.073 -6.980 1.00 84.62 94 TRP A O 1
ATOM 749 N N . CYS A 1 95 ? 9.160 6.172 -7.265 1.00 79.00 95 CYS A N 1
ATOM 750 C CA . CYS A 1 95 ? 8.880 6.694 -5.923 1.00 79.00 95 CYS A CA 1
ATOM 751 C C . CYS A 1 95 ? 9.447 5.766 -4.830 1.00 79.00 95 CYS A C 1
ATOM 753 O O . CYS A 1 95 ? 9.981 6.240 -3.829 1.00 79.00 95 CYS A O 1
ATOM 755 N N . VAL A 1 96 ? 9.421 4.445 -5.061 1.00 78.50 96 VAL A N 1
ATOM 756 C CA . VAL A 1 96 ? 10.117 3.476 -4.203 1.00 78.50 96 VAL A CA 1
ATOM 757 C C . VAL A 1 96 ? 11.618 3.748 -4.138 1.00 78.50 96 VAL A C 1
ATOM 759 O O . VAL A 1 96 ? 12.175 3.885 -3.052 1.00 78.50 96 VAL A O 1
ATOM 762 N N . TYR A 1 97 ? 12.289 3.858 -5.287 1.00 81.12 97 TYR A N 1
ATOM 763 C CA . TYR A 1 97 ? 13.717 4.183 -5.324 1.00 81.12 97 TYR A CA 1
ATOM 764 C C . TYR A 1 97 ? 14.041 5.481 -4.560 1.00 81.12 97 TYR A C 1
ATOM 766 O O . TYR A 1 97 ? 15.095 5.583 -3.930 1.00 81.12 97 TYR A O 1
ATOM 774 N N . GLU A 1 98 ? 13.175 6.490 -4.607 1.00 76.44 98 GLU A N 1
ATOM 775 C CA . GLU A 1 98 ? 13.425 7.749 -3.904 1.00 76.44 98 GLU A CA 1
ATOM 776 C C . GLU A 1 98 ? 13.452 7.575 -2.388 1.00 76.44 98 GLU A C 1
ATOM 778 O O . GLU A 1 98 ? 14.431 7.973 -1.763 1.00 76.44 98 GLU A O 1
ATOM 783 N N . MET A 1 99 ? 12.480 6.882 -1.791 1.00 69.44 99 MET A N 1
ATOM 784 C CA . MET A 1 99 ? 12.511 6.588 -0.347 1.00 69.44 99 MET A CA 1
ATOM 785 C C . MET A 1 99 ? 13.777 5.795 0.069 1.00 69.44 99 MET A C 1
ATOM 787 O O . MET A 1 99 ? 14.265 5.926 1.189 1.00 69.44 99 MET A O 1
ATOM 791 N N . MET A 1 100 ? 14.407 5.080 -0.875 1.00 71.00 100 MET A N 1
ATOM 792 C CA . MET A 1 100 ? 15.707 4.392 -0.742 1.00 71.00 100 MET A CA 1
ATOM 793 C C . MET A 1 100 ? 16.931 5.313 -0.635 1.00 71.00 100 MET A C 1
ATOM 795 O O . MET A 1 100 ? 18.051 4.815 -0.452 1.00 71.00 100 MET A O 1
ATOM 799 N N . THR A 1 101 ? 16.768 6.611 -0.906 1.00 67.12 101 THR A N 1
ATOM 800 C CA . THR A 1 101 ? 17.876 7.529 -1.211 1.00 67.12 101 THR A CA 1
ATOM 801 C C . THR A 1 101 ? 17.724 8.957 -0.692 1.00 67.12 101 THR A C 1
ATOM 803 O O . THR A 1 101 ? 18.751 9.548 -0.358 1.00 67.12 101 THR A O 1
ATOM 806 N N . VAL A 1 102 ? 16.514 9.520 -0.629 1.00 59.88 102 VAL A N 1
ATOM 807 C CA . VAL A 1 102 ? 16.274 10.934 -0.284 1.00 59.88 102 VAL A CA 1
ATOM 808 C C . VAL A 1 102 ? 15.485 11.104 1.015 1.00 59.88 102 VAL A C 1
ATOM 810 O O . VAL A 1 102 ? 14.894 10.168 1.548 1.00 59.88 102 VAL A O 1
ATOM 813 N N . THR A 1 103 ? 15.504 12.324 1.552 1.00 53.16 103 THR A N 1
ATOM 814 C CA . THR A 1 103 ? 14.764 12.703 2.760 1.00 53.16 103 THR A CA 1
ATOM 815 C C . THR A 1 103 ? 13.269 12.888 2.478 1.00 53.16 103 THR A C 1
ATOM 817 O O . THR A 1 103 ? 12.819 12.910 1.331 1.00 53.16 103 THR A O 1
ATOM 820 N N . TYR A 1 104 ? 12.481 13.040 3.549 1.00 51.22 104 TYR A N 1
ATOM 821 C CA . TYR A 1 104 ? 11.016 13.028 3.508 1.00 51.22 104 TYR A CA 1
ATOM 822 C C . TYR A 1 104 ? 10.364 14.010 2.507 1.00 51.22 104 TYR A C 1
ATOM 824 O O . TYR A 1 104 ? 9.277 13.752 1.999 1.00 51.22 104 TYR A O 1
ATOM 832 N N . THR A 1 105 ? 11.008 15.138 2.209 1.00 56.47 105 THR A N 1
ATOM 833 C CA . THR A 1 105 ? 10.408 16.223 1.418 1.00 56.47 105 THR A CA 1
ATOM 834 C C . THR A 1 105 ? 10.383 15.986 -0.088 1.00 56.47 105 THR A C 1
ATOM 836 O O . THR A 1 105 ? 9.510 16.535 -0.759 1.00 56.47 105 THR A O 1
ATOM 839 N N . ASP A 1 106 ? 11.324 15.214 -0.637 1.00 58.88 106 ASP A N 1
ATOM 840 C CA . ASP A 1 106 ? 11.493 15.136 -2.094 1.00 58.88 106 ASP A CA 1
ATOM 841 C C . ASP A 1 106 ? 10.628 14.044 -2.739 1.00 58.88 106 ASP A C 1
ATOM 843 O O . ASP A 1 106 ? 10.024 14.299 -3.783 1.00 58.88 106 ASP A O 1
ATOM 847 N N . TRP A 1 107 ? 10.457 12.887 -2.085 1.00 64.06 107 TRP A N 1
ATOM 848 C CA . TRP A 1 107 ? 9.624 11.797 -2.619 1.00 64.06 107 TRP A CA 1
ATOM 849 C C . TRP A 1 107 ? 8.132 12.151 -2.686 1.00 64.06 107 TRP A C 1
ATOM 851 O O . TRP A 1 107 ? 7.429 11.717 -3.601 1.00 64.06 107 TRP A O 1
ATOM 861 N N . ARG A 1 108 ? 7.637 13.007 -1.775 1.00 68.75 108 ARG A N 1
ATOM 862 C CA . ARG A 1 108 ? 6.225 13.433 -1.751 1.00 68.75 108 ARG A CA 1
ATOM 863 C C . ARG A 1 108 ? 5.767 14.027 -3.090 1.00 68.75 108 ARG A C 1
ATOM 865 O O . ARG A 1 108 ? 4.657 13.736 -3.529 1.00 68.75 108 ARG A O 1
ATOM 872 N N . ARG A 1 109 ? 6.622 14.791 -3.782 1.00 72.56 109 ARG A N 1
ATOM 873 C CA . ARG A 1 109 ? 6.283 15.408 -5.081 1.00 72.56 109 ARG A CA 1
ATOM 874 C C . ARG A 1 109 ? 5.978 14.375 -6.170 1.00 72.56 109 ARG A C 1
ATOM 876 O O . ARG A 1 109 ? 5.134 14.622 -7.029 1.00 72.56 109 ARG A O 1
ATOM 883 N N . HIS A 1 110 ? 6.627 13.212 -6.146 1.00 72.69 110 HIS A N 1
ATOM 884 C CA . HIS A 1 110 ? 6.379 12.154 -7.130 1.00 72.69 110 HIS A CA 1
ATOM 885 C C . HIS A 1 110 ? 5.151 11.300 -6.770 1.00 72.69 110 HIS A C 1
ATOM 887 O O . HIS A 1 110 ? 4.439 10.842 -7.668 1.00 72.69 110 HIS A O 1
ATOM 893 N N . VAL A 1 111 ? 4.807 11.202 -5.480 1.00 77.12 111 VAL A N 1
ATOM 894 C CA . VAL A 1 111 ? 3.511 10.673 -5.009 1.00 77.12 111 VAL A CA 1
ATOM 895 C C . VAL A 1 111 ? 2.357 11.588 -5.444 1.00 77.12 111 VAL A C 1
ATOM 897 O O . VAL A 1 111 ? 1.346 11.106 -5.954 1.00 77.12 111 VAL A O 1
ATOM 900 N N . GLU A 1 112 ? 2.526 12.909 -5.351 1.00 81.94 112 GLU A N 1
ATOM 901 C CA . GLU A 1 112 ? 1.590 13.901 -5.908 1.00 81.94 112 GLU A CA 1
ATOM 902 C C . GLU A 1 112 ? 1.490 13.786 -7.446 1.00 81.94 112 GLU A C 1
ATOM 904 O O . GLU A 1 112 ? 0.399 13.865 -8.014 1.00 81.94 112 GLU A O 1
ATOM 909 N N . GLY A 1 113 ? 2.603 13.490 -8.128 1.00 81.62 113 GLY A N 1
ATOM 910 C CA . GLY A 1 113 ? 2.625 13.165 -9.559 1.00 81.62 113 GLY A CA 1
ATOM 911 C C . GLY A 1 113 ? 1.784 11.932 -9.923 1.00 81.62 113 GLY A C 1
ATOM 912 O O . GLY A 1 113 ? 1.005 11.979 -10.876 1.00 81.62 113 GLY A O 1
ATOM 913 N N . CYS A 1 114 ? 1.879 10.848 -9.146 1.00 86.25 114 CYS A N 1
ATOM 914 C CA . CYS A 1 114 ? 1.041 9.656 -9.328 1.00 86.25 114 CYS A CA 1
ATOM 915 C C . CYS A 1 114 ? -0.446 9.962 -9.078 1.00 86.25 114 CYS A C 1
ATOM 917 O O . CYS A 1 114 ? -1.292 9.591 -9.894 1.00 86.25 114 CYS A O 1
ATOM 919 N N . ALA A 1 115 ? -0.767 10.701 -8.009 1.00 89.62 115 ALA A N 1
ATOM 920 C CA . ALA A 1 115 ? -2.134 11.134 -7.706 1.00 89.62 115 ALA A CA 1
ATOM 921 C C . ALA A 1 115 ? -2.762 11.952 -8.845 1.00 89.62 115 ALA A C 1
ATOM 923 O O . ALA A 1 115 ? -3.934 11.765 -9.179 1.00 89.62 115 ALA A O 1
ATOM 924 N N . SER A 1 116 ? -1.975 12.829 -9.475 1.00 88.81 116 SER A N 1
ATOM 925 C CA . SER A 1 116 ? -2.400 13.617 -10.635 1.00 88.81 116 SER A CA 1
ATOM 926 C C . SER A 1 116 ? -2.776 12.729 -11.829 1.00 88.81 116 SER A C 1
ATOM 928 O O . SER A 1 116 ? -3.815 12.951 -12.453 1.00 88.81 116 SER A O 1
ATOM 930 N N . ILE A 1 117 ? -2.008 11.664 -12.101 1.00 90.31 117 ILE A N 1
ATOM 931 C CA . ILE A 1 117 ? -2.328 10.688 -13.159 1.00 90.31 117 ILE A CA 1
ATOM 932 C C . ILE A 1 117 ? -3.643 9.958 -12.851 1.00 90.31 117 ILE A C 1
ATOM 934 O O . ILE A 1 117 ? -4.506 9.898 -13.730 1.00 90.31 117 ILE A O 1
ATOM 938 N N . TYR A 1 118 ? -3.828 9.451 -11.625 1.00 93.94 118 TYR A N 1
ATOM 939 C CA . TYR A 1 118 ? -5.082 8.803 -11.215 1.00 93.94 118 TYR A CA 1
ATOM 940 C C . TYR A 1 118 ? -6.282 9.750 -11.357 1.00 93.94 118 TYR A C 1
ATOM 942 O O . TYR A 1 118 ? -7.269 9.415 -12.013 1.00 93.94 118 TYR A O 1
ATOM 950 N N . THR A 1 119 ? -6.157 10.973 -10.837 1.00 93.44 119 THR A N 1
ATOM 951 C CA . THR A 1 119 ? -7.214 11.996 -10.864 1.00 93.44 119 THR A CA 1
ATOM 952 C C . THR A 1 119 ? -7.586 12.400 -12.293 1.00 93.44 119 THR A C 1
ATOM 954 O O . THR A 1 119 ? -8.766 12.439 -12.639 1.00 93.44 119 THR A O 1
ATOM 957 N N . HIS A 1 120 ? -6.594 12.668 -13.150 1.00 92.06 120 HIS A N 1
ATOM 958 C CA . HIS A 1 120 ? -6.821 13.106 -14.529 1.00 92.06 120 HIS A CA 1
ATOM 959 C C . HIS A 1 120 ? -7.519 12.036 -15.379 1.00 92.06 120 HIS A C 1
ATOM 961 O O . HIS A 1 120 ? -8.421 12.353 -16.152 1.00 92.06 120 HIS A O 1
ATOM 967 N N . ASN A 1 121 ? -7.129 10.769 -15.216 1.00 93.00 121 ASN A N 1
ATOM 968 C CA . ASN A 1 121 ? -7.688 9.655 -15.985 1.00 93.00 121 ASN A CA 1
ATOM 969 C C . ASN A 1 121 ? -8.951 9.042 -15.350 1.00 93.00 121 ASN A C 1
ATOM 971 O O . ASN A 1 121 ? -9.550 8.154 -15.954 1.00 93.00 121 ASN A O 1
ATOM 975 N N . ARG A 1 122 ? -9.368 9.518 -14.163 1.00 94.75 122 ARG A N 1
ATOM 976 C CA . ARG A 1 122 ? -10.444 8.934 -13.337 1.00 94.75 122 ARG A CA 1
ATOM 977 C C . ARG A 1 122 ? -10.203 7.450 -13.043 1.00 94.75 122 ARG A C 1
ATOM 979 O O . ARG A 1 122 ? -11.082 6.616 -13.232 1.00 94.75 122 ARG A O 1
ATOM 986 N N . TRP A 1 123 ? -8.983 7.138 -12.623 1.00 96.44 123 TRP A N 1
ATOM 987 C CA . TRP A 1 123 ? -8.550 5.792 -12.256 1.00 96.44 123 TRP A CA 1
ATOM 988 C C . TRP A 1 123 ? -8.424 5.641 -10.743 1.00 96.44 123 TRP A C 1
ATOM 990 O O . TRP A 1 123 ? -8.052 6.582 -10.043 1.00 96.44 123 TRP A O 1
ATOM 1000 N N . ASN A 1 124 ? -8.689 4.433 -10.259 1.00 95.50 124 ASN A N 1
ATOM 1001 C CA . ASN A 1 124 ? -8.694 4.058 -8.849 1.00 95.50 124 ASN A CA 1
ATOM 1002 C C . ASN A 1 124 ? -8.483 2.538 -8.681 1.00 95.50 124 ASN A C 1
ATOM 1004 O O . ASN A 1 124 ? -8.212 1.818 -9.649 1.00 95.50 124 ASN A O 1
ATOM 1008 N N . GLY A 1 125 ? -8.655 2.034 -7.457 1.00 94.81 125 GLY A N 1
ATOM 1009 C CA . GLY A 1 125 ? -8.557 0.611 -7.136 1.00 94.81 125 GLY A CA 1
ATOM 1010 C C . GLY A 1 125 ? -9.598 -0.273 -7.834 1.00 94.81 125 GLY A C 1
ATOM 1011 O O . GLY A 1 125 ? -9.331 -1.453 -8.055 1.00 94.81 125 GLY A O 1
ATOM 1012 N N . SER A 1 126 ? -10.736 0.281 -8.264 1.00 95.44 126 SER A N 1
ATOM 1013 C CA . SER A 1 126 ? -11.789 -0.433 -9.009 1.00 95.44 126 SER A CA 1
ATOM 1014 C C . SER A 1 126 ? -11.516 -0.564 -10.516 1.00 95.44 126 SER A C 1
ATOM 1016 O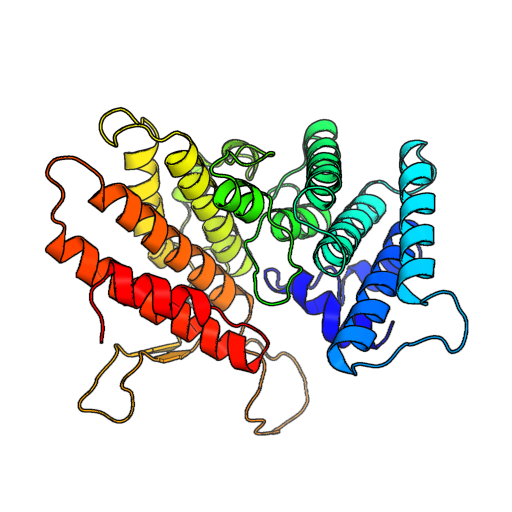 O . SER A 1 126 ? -12.129 -1.398 -11.175 1.00 95.44 126 SER A O 1
ATOM 1018 N N . THR A 1 127 ? -10.561 0.188 -11.078 1.00 95.38 127 THR A N 1
ATOM 1019 C CA . THR A 1 127 ? -10.301 0.234 -12.538 1.00 95.38 127 THR A CA 1
ATOM 1020 C C . THR A 1 127 ? -9.800 -1.099 -13.133 1.00 95.38 127 THR A C 1
ATOM 1022 O O . THR A 1 127 ? -9.874 -1.323 -14.342 1.00 95.38 127 THR A O 1
ATOM 1025 N N . GLY A 1 128 ? -9.299 -2.005 -12.290 1.00 92.94 128 GLY A N 1
ATOM 1026 C CA . GLY A 1 128 ? -8.830 -3.337 -12.671 1.00 92.94 128 GLY A CA 1
ATOM 1027 C C . GLY A 1 128 ? -7.452 -3.389 -13.348 1.00 92.94 128 GLY A C 1
ATOM 1028 O O . GLY A 1 128 ? -6.829 -2.378 -13.693 1.00 92.94 128 GLY A O 1
ATOM 1029 N N . GLY A 1 129 ? -6.956 -4.620 -13.517 1.00 93.50 129 GLY A N 1
ATOM 1030 C CA . GLY A 1 129 ? -5.664 -4.921 -14.140 1.00 93.50 129 GLY A CA 1
ATOM 1031 C C . GLY A 1 129 ? -4.484 -4.172 -13.508 1.00 93.50 129 GLY A C 1
ATOM 1032 O O . GLY A 1 129 ? -4.496 -3.825 -12.331 1.00 93.50 129 GLY A O 1
ATOM 1033 N N . LEU A 1 130 ? -3.469 -3.874 -14.324 1.00 94.06 130 LEU A N 1
ATOM 1034 C CA . LEU A 1 130 ? -2.261 -3.162 -13.885 1.00 94.06 130 LEU A CA 1
ATOM 1035 C C . LEU A 1 130 ? -2.539 -1.786 -13.245 1.00 94.06 130 LEU A C 1
ATOM 1037 O O . LEU A 1 130 ? -1.744 -1.347 -12.425 1.00 94.06 130 LEU A O 1
ATOM 1041 N N . ILE A 1 131 ? -3.637 -1.111 -13.608 1.00 95.38 131 ILE A N 1
ATOM 1042 C CA . ILE A 1 131 ? -3.981 0.212 -13.059 1.00 95.38 131 ILE A CA 1
ATOM 1043 C C . ILE A 1 131 ? -4.396 0.078 -11.590 1.00 95.38 131 ILE A C 1
ATOM 1045 O O . ILE A 1 131 ? -3.834 0.761 -10.741 1.00 95.38 131 ILE A O 1
ATOM 1049 N N . SER A 1 132 ? -5.320 -0.843 -11.294 1.00 93.38 132 SER A N 1
ATOM 1050 C CA . SER A 1 132 ? -5.693 -1.196 -9.916 1.00 93.38 132 SER A CA 1
ATOM 1051 C C . SER A 1 132 ? -4.493 -1.743 -9.136 1.00 93.38 132 SER A C 1
ATOM 1053 O O . SER A 1 132 ? -4.238 -1.306 -8.017 1.00 93.38 132 SER A O 1
ATOM 1055 N N . GLY A 1 133 ? -3.675 -2.594 -9.769 1.00 91.06 133 GLY A N 1
ATOM 1056 C CA . GLY A 1 133 ? -2.410 -3.075 -9.210 1.00 91.06 133 GLY A CA 1
ATOM 1057 C C . GLY A 1 133 ? -1.518 -1.948 -8.682 1.00 91.06 133 GLY A C 1
ATOM 1058 O O . GLY A 1 133 ? -1.256 -1.851 -7.484 1.00 91.06 133 GLY A O 1
ATOM 1059 N N . SER A 1 134 ? -1.132 -1.042 -9.586 1.00 92.25 134 SER A N 1
ATOM 1060 C CA . SER A 1 134 ? -0.333 0.144 -9.267 1.00 92.25 134 SER A CA 1
ATOM 1061 C C . SER A 1 134 ? -1.016 1.106 -8.286 1.00 92.25 134 SER A C 1
ATOM 1063 O O . SER A 1 134 ? -0.320 1.886 -7.634 1.00 92.25 134 SER A O 1
ATOM 1065 N N . PHE A 1 135 ? -2.350 1.100 -8.183 1.00 94.06 135 PHE A N 1
ATOM 1066 C CA . PHE A 1 135 ? -3.097 1.951 -7.253 1.00 94.06 135 PHE A CA 1
ATOM 1067 C C . PHE A 1 135 ? -2.947 1.465 -5.810 1.00 94.06 135 PHE A C 1
ATOM 1069 O O . PHE A 1 135 ? -2.631 2.250 -4.917 1.00 94.06 135 PHE A O 1
ATOM 1076 N N . TRP A 1 136 ? -3.110 0.164 -5.580 1.00 90.94 136 TRP A N 1
ATOM 1077 C CA . TRP A 1 136 ? -2.973 -0.411 -4.244 1.00 90.94 136 TRP A CA 1
ATOM 1078 C C . TRP A 1 136 ? -1.519 -0.412 -3.759 1.00 90.94 136 TRP A C 1
ATOM 1080 O O . TRP A 1 136 ? -1.276 -0.146 -2.581 1.00 90.94 136 TRP A O 1
ATOM 1090 N N . ASP A 1 137 ? -0.549 -0.554 -4.668 1.00 86.12 137 ASP A N 1
ATOM 1091 C CA . ASP A 1 137 ? 0.872 -0.311 -4.371 1.00 86.12 137 ASP A CA 1
ATOM 1092 C C . ASP A 1 137 ? 1.185 1.133 -3.988 1.00 86.12 137 ASP A C 1
ATOM 1094 O O . ASP A 1 137 ? 2.074 1.368 -3.177 1.00 86.12 137 ASP A O 1
ATOM 1098 N N . TYR A 1 138 ? 0.495 2.092 -4.606 1.00 87.94 138 TYR A N 1
ATOM 1099 C CA . TYR A 1 138 ? 0.631 3.518 -4.324 1.00 87.94 138 TYR A CA 1
ATOM 1100 C C . TYR A 1 138 ? 0.015 3.902 -2.965 1.00 87.94 138 TYR A C 1
ATOM 1102 O O . TYR A 1 138 ? 0.493 4.827 -2.303 1.00 87.94 138 TYR A O 1
ATOM 1110 N N . ALA A 1 139 ? -1.048 3.204 -2.555 1.00 88.31 139 ALA A N 1
ATOM 1111 C CA . ALA A 1 139 ? -1.800 3.498 -1.342 1.00 88.31 139 ALA A CA 1
ATOM 1112 C C . ALA A 1 139 ? -1.240 2.822 -0.071 1.00 88.31 139 ALA A C 1
ATOM 1114 O O . ALA A 1 139 ? -1.213 3.456 0.981 1.00 88.31 139 ALA A O 1
ATOM 1115 N N . ARG A 1 140 ? -0.824 1.549 -0.141 1.00 77.19 140 ARG A N 1
ATOM 1116 C CA . ARG A 1 140 ? -0.584 0.640 1.008 1.00 77.19 140 ARG A CA 1
ATOM 1117 C C . ARG A 1 140 ? 0.599 1.012 1.917 1.00 77.19 140 ARG A C 1
ATOM 1119 O O . ARG A 1 140 ? 1.741 1.023 1.472 1.00 77.19 140 ARG A O 1
ATOM 1126 N N . ILE A 1 141 ? 0.376 1.118 3.235 1.00 54.84 141 ILE A N 1
ATOM 1127 C CA . ILE A 1 141 ? 1.467 1.276 4.224 1.00 54.84 141 ILE A CA 1
ATOM 1128 C C . ILE A 1 141 ? 2.473 0.112 4.152 1.00 54.84 141 ILE A C 1
ATOM 1130 O O . ILE A 1 141 ? 2.082 -1.044 4.299 1.00 54.84 141 ILE A O 1
ATOM 1134 N N . GLY A 1 142 ? 3.773 0.394 4.007 1.00 53.91 142 GLY A N 1
ATOM 1135 C CA . GLY A 1 142 ? 4.809 -0.646 4.003 1.00 53.91 142 GLY A CA 1
ATOM 1136 C C . GLY A 1 142 ? 6.201 -0.168 4.426 1.00 53.91 142 GLY A C 1
ATOM 1137 O O . GLY A 1 142 ? 7.012 0.228 3.598 1.00 53.91 142 GLY A O 1
ATOM 1138 N N . GLU A 1 143 ? 6.528 -0.310 5.712 1.00 44.56 143 GLU A N 1
ATOM 1139 C CA . GLU A 1 143 ? 7.834 0.052 6.310 1.00 44.56 143 GLU A CA 1
ATOM 1140 C C . GLU A 1 143 ? 8.890 -1.091 6.162 1.00 44.56 143 GLU A C 1
ATOM 1142 O O . GLU A 1 143 ? 9.971 -1.084 6.748 1.00 44.56 143 GLU A O 1
ATOM 1147 N N . GLN A 1 144 ? 8.585 -2.122 5.366 1.00 39.78 144 GLN A N 1
ATOM 1148 C CA . GLN A 1 144 ? 9.290 -3.416 5.364 1.00 39.78 144 GLN A CA 1
ATOM 1149 C C . GLN A 1 144 ? 10.572 -3.475 4.541 1.00 39.78 144 GLN A C 1
ATOM 1151 O O . GLN A 1 144 ? 11.538 -4.167 4.860 1.00 39.78 144 GLN A O 1
ATOM 1156 N N . THR A 1 145 ? 10.566 -2.709 3.471 1.00 38.56 145 THR A N 1
ATOM 1157 C CA . THR A 1 145 ? 11.760 -2.075 2.956 1.00 38.56 145 THR A CA 1
ATOM 1158 C C . THR A 1 145 ? 11.530 -0.566 3.144 1.00 38.56 145 THR A C 1
ATOM 1160 O O . THR A 1 145 ? 10.368 -0.165 3.232 1.00 38.56 145 THR A O 1
ATOM 1163 N N . PRO A 1 146 ? 12.567 0.287 3.264 1.00 38.88 146 PRO A N 1
ATOM 1164 C CA . PRO A 1 146 ? 12.406 1.736 3.499 1.00 38.88 146 PRO A CA 1
ATOM 1165 C C . PRO A 1 146 ? 11.854 2.480 2.258 1.00 38.88 146 PRO A C 1
ATOM 1167 O O . PRO A 1 146 ? 12.519 3.356 1.717 1.00 38.88 146 PRO A O 1
ATOM 1170 N N . LEU A 1 147 ? 10.733 2.000 1.703 1.00 40.81 147 LEU A N 1
ATOM 1171 C CA . LEU A 1 147 ? 10.563 1.883 0.254 1.00 40.81 147 LEU A CA 1
ATOM 1172 C C . LEU A 1 147 ? 9.159 1.717 -0.296 1.00 40.81 147 LEU A C 1
ATOM 1174 O O . LEU A 1 147 ? 9.000 2.014 -1.469 1.00 40.81 147 LEU A O 1
ATOM 1178 N N . LEU A 1 148 ? 8.166 1.190 0.414 1.00 46.12 148 LEU A N 1
ATOM 1179 C CA . LEU A 1 148 ? 6.892 0.891 -0.250 1.00 46.12 148 LEU A CA 1
ATOM 1180 C C . LEU A 1 148 ? 5.950 2.084 -0.102 1.00 46.12 148 LEU A C 1
ATOM 1182 O O . LEU A 1 148 ? 5.727 2.569 1.009 1.00 46.12 148 LEU A O 1
ATOM 1186 N N . LEU A 1 149 ? 5.487 2.607 -1.249 1.00 53.88 149 LEU A N 1
ATOM 1187 C CA . LEU A 1 149 ? 4.715 3.846 -1.300 1.00 53.88 149 LEU A CA 1
ATOM 1188 C C . LEU A 1 149 ? 3.515 3.737 -0.392 1.00 53.88 149 LEU A C 1
ATOM 1190 O O . LEU A 1 149 ? 2.728 2.806 -0.495 1.00 53.88 149 LEU A O 1
ATOM 1194 N N . SER A 1 150 ? 3.302 4.789 0.375 1.00 68.38 150 SER A N 1
ATOM 1195 C CA . SER A 1 150 ? 1.944 5.118 0.752 1.00 68.38 150 SER A CA 1
ATOM 1196 C C . SER A 1 150 ? 1.774 6.605 0.908 1.00 68.38 150 SER A C 1
ATOM 1198 O O . SER A 1 150 ? 2.388 7.251 1.758 1.00 68.38 150 SER A O 1
ATOM 1200 N N . ASP A 1 151 ? 0.834 7.107 0.120 1.00 83.44 151 ASP A N 1
ATOM 1201 C CA . ASP A 1 151 ? 0.076 8.301 0.452 1.00 83.44 151 ASP A CA 1
ATOM 1202 C C . ASP A 1 151 ? -0.417 8.243 1.916 1.00 83.44 151 ASP A C 1
ATOM 1204 O O . ASP A 1 151 ? -0.236 9.187 2.678 1.00 83.44 151 ASP A O 1
ATOM 1208 N N . ILE A 1 152 ? -0.900 7.074 2.363 1.00 84.12 152 ILE A N 1
ATOM 1209 C CA . ILE A 1 152 ? -1.346 6.829 3.744 1.00 84.12 152 ILE A CA 1
ATOM 1210 C C . ILE A 1 152 ? -0.224 7.031 4.786 1.00 84.12 152 ILE A C 1
ATOM 1212 O O . ILE A 1 152 ? -0.454 7.688 5.801 1.00 84.12 152 ILE A O 1
ATOM 1216 N N . TRP A 1 153 ? 0.997 6.520 4.574 1.00 76.69 153 TRP A N 1
ATOM 1217 C CA . TRP A 1 153 ? 2.101 6.727 5.526 1.00 76.69 153 TRP A CA 1
ATOM 1218 C C . TRP A 1 153 ? 2.647 8.155 5.483 1.00 76.69 153 TRP A C 1
ATOM 1220 O O . TRP A 1 153 ? 3.023 8.686 6.528 1.00 76.69 153 TRP A O 1
ATOM 1230 N N . ALA A 1 154 ? 2.662 8.798 4.308 1.00 75.50 154 ALA A N 1
ATOM 1231 C CA . ALA A 1 154 ? 2.992 10.219 4.178 1.00 75.50 154 ALA A CA 1
ATOM 1232 C C . ALA A 1 154 ? 2.013 11.081 4.991 1.00 75.50 154 ALA A C 1
ATOM 1234 O O . ALA A 1 154 ? 2.420 11.900 5.815 1.00 75.50 154 ALA A O 1
ATOM 1235 N N . ALA A 1 155 ? 0.717 10.847 4.779 1.00 82.00 155 ALA A N 1
ATOM 1236 C CA . ALA A 1 155 ? -0.387 11.483 5.478 1.00 82.00 155 ALA A CA 1
ATOM 1237 C C . ALA A 1 155 ? -0.242 11.322 6.998 1.00 82.00 155 ALA A C 1
ATOM 1239 O O . ALA A 1 155 ? -0.120 12.323 7.708 1.00 82.00 155 ALA A O 1
ATOM 1240 N N . PHE A 1 156 ? -0.119 10.078 7.476 1.00 80.88 156 PHE A N 1
ATOM 1241 C CA . PHE A 1 156 ? 0.065 9.759 8.893 1.00 80.88 156 PHE A CA 1
ATOM 1242 C C . PHE A 1 156 ? 1.305 10.438 9.495 1.00 80.88 156 PHE A C 1
ATOM 1244 O O . PHE A 1 156 ? 1.194 11.147 10.493 1.00 80.88 156 PHE A O 1
ATOM 1251 N N . SER A 1 157 ? 2.474 10.288 8.862 1.00 76.00 157 SER A N 1
ATOM 1252 C CA . SER A 1 157 ? 3.750 10.810 9.381 1.00 76.00 157 SER A CA 1
ATOM 1253 C C . SER A 1 157 ? 3.789 12.338 9.476 1.00 76.00 157 SER A C 1
ATOM 1255 O O . SER A 1 157 ? 4.486 12.879 10.331 1.00 76.00 157 SER A O 1
ATOM 1257 N N . ALA A 1 158 ? 3.063 13.041 8.602 1.00 78.44 158 ALA A N 1
ATOM 1258 C CA . ALA A 1 158 ? 2.951 14.498 8.630 1.00 78.44 158 ALA A CA 1
ATOM 1259 C C . ALA A 1 158 ? 1.713 15.020 9.380 1.00 78.44 158 ALA A C 1
ATOM 1261 O O . ALA A 1 158 ? 1.529 16.235 9.422 1.00 78.44 158 ALA A O 1
ATOM 1262 N N . LEU A 1 159 ? 0.866 14.146 9.944 1.00 82.19 159 LEU A N 1
ATOM 1263 C CA . LEU A 1 159 ? -0.441 14.504 10.519 1.00 82.19 159 LEU A CA 1
ATOM 1264 C C . LEU A 1 159 ? -1.306 15.311 9.527 1.00 82.19 159 LEU A C 1
ATOM 1266 O O . LEU A 1 159 ? -1.917 16.324 9.859 1.00 82.19 159 LEU A O 1
ATOM 1270 N N . THR A 1 160 ? -1.325 14.858 8.272 1.00 88.69 160 THR A N 1
ATOM 1271 C CA . THR A 1 160 ? -2.087 15.444 7.158 1.00 88.69 160 THR A CA 1
ATOM 1272 C C . THR A 1 160 ? -3.019 14.404 6.545 1.00 88.69 160 THR A C 1
ATOM 1274 O O . THR A 1 160 ? -2.897 13.217 6.827 1.00 88.69 160 THR A O 1
ATOM 1277 N N . LYS A 1 161 ? -3.957 14.835 5.695 1.00 92.06 161 LYS A N 1
ATOM 1278 C CA . LYS A 1 161 ? -4.778 13.906 4.910 1.00 92.06 161 LYS A CA 1
ATOM 1279 C C . LYS A 1 161 ? -3.998 13.313 3.735 1.00 92.06 161 LYS A C 1
ATOM 1281 O O . LYS A 1 161 ? -3.071 13.943 3.219 1.00 92.06 161 LYS A O 1
ATOM 1286 N N . THR A 1 162 ? -4.436 12.142 3.286 1.00 91.75 162 THR A N 1
ATOM 1287 C CA . THR A 1 162 ? -4.041 11.533 2.012 1.00 91.75 162 THR A CA 1
ATOM 1288 C C . THR A 1 162 ? -4.289 12.486 0.838 1.00 91.75 162 THR A C 1
ATOM 1290 O O . THR A 1 162 ? -5.286 13.212 0.799 1.00 91.75 162 THR A O 1
ATOM 1293 N N . ILE A 1 163 ? -3.367 12.484 -0.122 1.00 91.81 163 ILE A N 1
ATOM 1294 C CA . ILE A 1 163 ? -3.404 13.238 -1.376 1.00 91.81 163 ILE A CA 1
ATOM 1295 C C . ILE A 1 163 ? -4.605 12.791 -2.217 1.00 91.81 163 ILE A C 1
ATOM 1297 O O . ILE A 1 163 ? -5.326 13.637 -2.748 1.00 91.81 163 ILE A O 1
ATOM 1301 N N . LEU A 1 164 ? -4.848 11.480 -2.316 1.00 92.94 164 LEU A N 1
ATOM 1302 C CA . LEU A 1 164 ? -6.096 10.946 -2.858 1.00 92.94 164 LEU A CA 1
ATOM 1303 C C . LEU A 1 164 ? -7.109 10.744 -1.717 1.00 92.94 164 LEU A C 1
ATOM 1305 O O . LEU A 1 164 ? -6.818 10.007 -0.769 1.00 92.94 164 LEU A O 1
ATOM 1309 N N . PRO A 1 165 ? -8.310 11.351 -1.769 1.00 93.62 165 PRO A N 1
ATOM 1310 C CA . PRO A 1 165 ? -9.336 11.125 -0.755 1.00 93.62 165 PRO A CA 1
ATOM 1311 C C . PRO A 1 165 ? -9.781 9.649 -0.732 1.00 93.62 165 PRO A C 1
ATOM 1313 O O . PRO A 1 165 ? -10.069 9.098 -1.793 1.00 93.62 165 PRO A O 1
ATOM 1316 N N . PRO A 1 166 ? -9.954 9.001 0.437 1.00 94.06 166 PRO A N 1
ATOM 1317 C CA . PRO A 1 166 ? -10.388 7.602 0.513 1.00 94.06 166 PRO A CA 1
ATOM 1318 C C . PRO A 1 166 ? -11.743 7.345 -0.161 1.00 94.06 166 PRO A C 1
ATOM 1320 O O . PRO A 1 166 ? -12.006 6.240 -0.625 1.00 94.06 166 PRO A O 1
ATOM 1323 N N . ALA A 1 167 ? -12.592 8.370 -0.280 1.00 92.75 167 ALA A N 1
ATOM 1324 C CA . ALA A 1 167 ? -13.847 8.309 -1.026 1.00 92.75 167 ALA A CA 1
ATOM 1325 C C . ALA A 1 167 ? -13.675 8.037 -2.537 1.00 92.75 167 ALA A C 1
ATOM 1327 O O . ALA A 1 167 ? -14.649 7.679 -3.185 1.00 92.75 167 ALA A O 1
ATOM 1328 N N . THR A 1 168 ? -12.470 8.191 -3.105 1.00 94.62 168 THR A N 1
ATOM 1329 C CA . THR A 1 168 ? -12.187 7.919 -4.528 1.00 94.62 168 THR A CA 1
ATOM 1330 C C . THR A 1 168 ? -11.448 6.599 -4.766 1.00 94.62 168 THR A C 1
ATOM 1332 O O . THR A 1 168 ? -11.099 6.313 -5.908 1.00 94.62 168 THR A O 1
ATOM 1335 N N . TYR A 1 169 ? -11.152 5.813 -3.722 1.00 95.31 169 TYR A N 1
ATOM 1336 C CA . TYR A 1 169 ? -10.368 4.572 -3.845 1.00 95.31 169 TYR A CA 1
ATOM 1337 C C . TYR A 1 169 ? -11.159 3.443 -4.522 1.00 95.31 169 TYR A C 1
ATOM 1339 O O . TYR A 1 169 ? -10.582 2.645 -5.261 1.00 95.31 169 TYR A O 1
ATOM 1347 N N . PHE A 1 170 ? -12.475 3.422 -4.307 1.00 96.31 170 PHE A N 1
ATOM 1348 C CA . PHE A 1 170 ? -13.436 2.532 -4.952 1.00 96.31 170 PHE A CA 1
ATOM 1349 C C . PHE A 1 170 ? -14.503 3.358 -5.679 1.00 96.31 170 PHE A C 1
ATOM 1351 O O . PHE A 1 170 ? -14.794 4.479 -5.263 1.00 96.31 170 PHE A O 1
ATOM 1358 N N . ASP A 1 171 ? -15.127 2.792 -6.714 1.00 94.31 171 ASP A N 1
ATOM 1359 C CA . ASP A 1 171 ? -16.251 3.439 -7.417 1.00 94.31 171 ASP A CA 1
ATOM 1360 C C . ASP A 1 171 ? -17.535 3.512 -6.562 1.00 94.31 171 ASP A C 1
ATOM 1362 O O . ASP A 1 171 ? -18.323 4.449 -6.697 1.00 94.31 171 ASP A O 1
ATOM 1366 N N . HIS A 1 172 ? -17.737 2.527 -5.677 1.00 92.12 172 HIS A N 1
ATOM 1367 C CA . HIS A 1 172 ? -18.959 2.325 -4.880 1.00 92.12 172 HIS A CA 1
ATOM 1368 C C . HIS A 1 172 ? -18.633 1.975 -3.408 1.00 92.12 172 HIS A C 1
ATOM 1370 O O . HIS A 1 172 ? -18.899 0.854 -2.959 1.00 92.12 172 HIS A O 1
ATOM 1376 N N . PRO A 1 173 ? -17.979 2.877 -2.647 1.00 88.94 173 PRO A N 1
ATOM 1377 C CA . PRO A 1 173 ? -17.452 2.588 -1.305 1.00 88.94 173 PRO A CA 1
ATOM 1378 C C . PRO A 1 173 ? -18.521 2.151 -0.286 1.00 88.94 173 PRO A C 1
ATOM 1380 O O . PRO A 1 173 ? -18.245 1.334 0.592 1.00 88.94 173 PRO A O 1
ATOM 1383 N N . GLU A 1 174 ? -19.750 2.653 -0.410 1.00 87.12 174 GLU A N 1
ATOM 1384 C CA . GLU A 1 174 ? -20.909 2.236 0.391 1.00 87.12 174 GLU A CA 1
ATOM 1385 C C . GLU A 1 174 ? -21.356 0.793 0.105 1.00 87.12 174 GLU A C 1
ATOM 1387 O O . GLU A 1 174 ? -21.822 0.099 1.008 1.00 87.12 174 GLU A O 1
ATOM 1392 N N . THR A 1 175 ? -21.163 0.314 -1.126 1.00 89.94 175 THR A N 1
ATOM 1393 C CA . THR A 1 175 ? -21.440 -1.076 -1.509 1.00 89.94 175 THR A CA 1
ATOM 1394 C C . THR A 1 175 ? -20.346 -2.015 -0.990 1.00 89.94 175 THR A C 1
ATOM 1396 O O . THR A 1 175 ? -20.648 -3.102 -0.501 1.00 89.94 175 THR A O 1
ATOM 1399 N N . ILE A 1 176 ? -19.080 -1.581 -1.023 1.00 92.00 176 ILE A N 1
ATOM 1400 C CA . ILE A 1 176 ? -17.909 -2.372 -0.603 1.00 92.00 176 ILE A CA 1
ATOM 1401 C C . ILE A 1 176 ? -18.018 -2.864 0.852 1.00 92.00 176 ILE A C 1
ATOM 1403 O O . ILE A 1 176 ? -17.761 -4.036 1.121 1.00 92.00 176 ILE A O 1
ATOM 1407 N N . VAL A 1 177 ? -18.460 -2.019 1.792 1.00 87.69 177 VAL A N 1
ATOM 1408 C CA . VAL A 1 177 ? -18.618 -2.406 3.215 1.00 87.69 177 VAL A CA 1
ATOM 1409 C C . VAL A 1 177 ? -19.750 -3.417 3.466 1.00 87.69 177 VAL A C 1
ATOM 1411 O O . VAL A 1 177 ? -19.763 -4.109 4.489 1.00 87.69 177 VAL A O 1
ATOM 1414 N N . ALA A 1 178 ? -20.697 -3.534 2.532 1.00 89.50 178 ALA A N 1
ATOM 1415 C CA . ALA A 1 178 ? -21.803 -4.485 2.607 1.00 89.50 178 ALA A CA 1
ATOM 1416 C C . ALA A 1 178 ? -21.454 -5.872 2.031 1.00 89.50 178 ALA A C 1
ATOM 1418 O O . ALA A 1 178 ? -22.195 -6.826 2.273 1.00 89.50 178 ALA A O 1
ATOM 1419 N N . LEU A 1 179 ? -20.340 -6.007 1.299 1.00 92.94 179 LEU A N 1
ATOM 1420 C CA . LEU A 1 179 ? -19.914 -7.278 0.708 1.00 92.94 179 LEU A CA 1
ATOM 1421 C C . LEU A 1 179 ? -19.561 -8.324 1.773 1.00 92.94 179 LEU A C 1
ATOM 1423 O O . LEU A 1 179 ? -19.125 -7.993 2.876 1.00 92.94 179 LEU A O 1
ATOM 1427 N N . ARG A 1 180 ? -19.744 -9.598 1.429 1.00 93.62 180 ARG A N 1
ATOM 1428 C CA . ARG A 1 180 ? -19.398 -10.781 2.229 1.00 93.62 180 ARG A CA 1
ATOM 1429 C C . ARG A 1 180 ? -18.830 -11.848 1.293 1.00 93.62 180 ARG A C 1
ATOM 1431 O O . ARG A 1 180 ? -19.122 -11.802 0.101 1.00 93.62 180 ARG A O 1
ATOM 1438 N N . ASP A 1 181 ? -18.061 -12.783 1.846 1.00 92.19 181 ASP A N 1
ATOM 1439 C CA . ASP A 1 181 ? -17.342 -13.827 1.097 1.00 92.19 181 ASP A CA 1
ATOM 1440 C C . ASP A 1 181 ? -16.396 -13.246 0.021 1.00 92.19 181 ASP A C 1
ATOM 1442 O O . ASP A 1 181 ? -16.295 -13.752 -1.095 1.00 92.19 181 ASP A O 1
ATOM 1446 N N . VAL A 1 182 ? -15.726 -12.125 0.335 1.00 93.62 182 VAL A N 1
ATOM 1447 C CA . VAL A 1 182 ? -14.780 -11.489 -0.601 1.00 93.62 182 VAL A CA 1
ATOM 1448 C C . VAL A 1 182 ? -13.456 -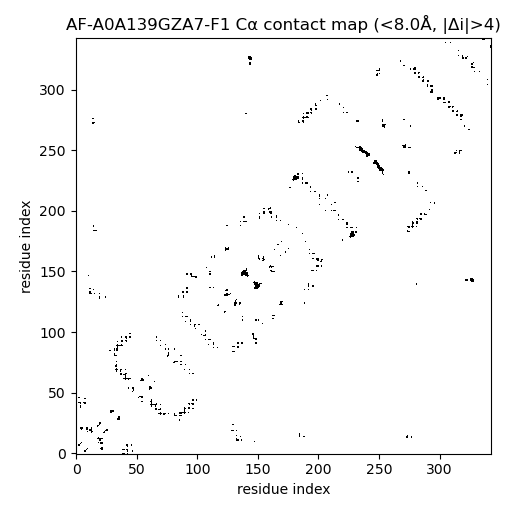12.253 -0.667 1.00 93.62 182 VAL A C 1
ATOM 1450 O O . VAL A 1 182 ? -12.989 -12.795 0.338 1.00 93.62 182 VAL A O 1
ATOM 1453 N N . ASP A 1 183 ? -12.834 -12.269 -1.847 1.00 90.69 183 ASP A N 1
ATOM 1454 C CA . ASP A 1 183 ? -11.531 -12.903 -2.056 1.00 90.69 183 ASP A CA 1
ATOM 1455 C C . ASP A 1 183 ? -10.380 -12.189 -1.317 1.00 90.69 183 ASP A C 1
ATOM 1457 O O . ASP A 1 183 ? -10.530 -11.092 -0.781 1.00 90.69 183 ASP A O 1
ATOM 1461 N N . GLU A 1 184 ? -9.213 -12.835 -1.273 1.00 86.94 184 GLU A N 1
ATOM 1462 C CA . GLU A 1 184 ? -8.031 -12.345 -0.552 1.00 86.94 184 GLU A CA 1
ATOM 1463 C C . GLU A 1 184 ? -7.476 -11.018 -1.094 1.00 86.94 184 GLU A C 1
ATOM 1465 O O . GLU A 1 184 ? -6.955 -10.220 -0.312 1.00 86.94 184 GLU A O 1
ATOM 1470 N N . ASP A 1 185 ? -7.567 -10.794 -2.411 1.00 88.94 185 ASP A N 1
ATOM 1471 C CA . ASP A 1 185 ? -7.102 -9.565 -3.060 1.00 88.94 185 ASP A CA 1
ATOM 1472 C C . ASP A 1 185 ? -7.992 -8.406 -2.572 1.00 88.94 185 ASP A C 1
ATOM 1474 O O . ASP A 1 185 ? -7.499 -7.426 -2.009 1.00 88.94 185 ASP A O 1
ATOM 1478 N N . LEU A 1 186 ? -9.317 -8.539 -2.710 1.00 92.44 186 LEU A N 1
ATOM 1479 C CA . LEU A 1 186 ? -10.280 -7.517 -2.301 1.00 92.44 186 LEU A CA 1
ATOM 1480 C C . LEU A 1 186 ? -10.309 -7.324 -0.776 1.00 92.44 186 LEU A C 1
ATOM 1482 O O . LEU A 1 186 ? -10.375 -6.188 -0.310 1.00 92.44 186 LEU A O 1
ATOM 1486 N N . HIS A 1 187 ? -10.194 -8.392 0.019 1.00 92.56 187 HIS A N 1
ATOM 1487 C CA . HIS A 1 187 ? -10.129 -8.309 1.486 1.00 92.56 187 HIS A CA 1
ATOM 1488 C C . HIS A 1 187 ? -8.962 -7.429 1.953 1.00 92.56 187 HIS A C 1
ATOM 1490 O O . HIS A 1 187 ? -9.153 -6.511 2.759 1.00 92.56 187 HIS A O 1
ATOM 1496 N N . ALA A 1 188 ? -7.771 -7.636 1.379 1.00 88.00 188 ALA A N 1
ATOM 1497 C CA . ALA A 1 188 ? -6.587 -6.832 1.670 1.00 88.00 188 ALA A CA 1
ATOM 1498 C C . ALA A 1 188 ? -6.712 -5.381 1.166 1.00 88.00 188 ALA A C 1
ATOM 1500 O O . ALA A 1 188 ? -6.298 -4.449 1.859 1.00 88.00 188 ALA A O 1
ATOM 1501 N N . GLN A 1 189 ? -7.32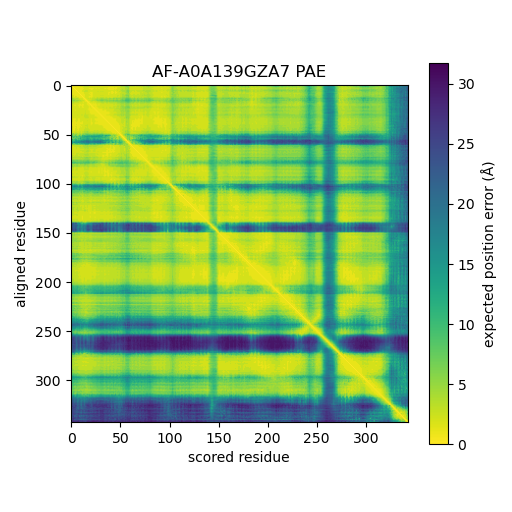3 -5.166 -0.003 1.00 92.19 189 GLN A N 1
ATOM 1502 C CA . GLN A 1 189 ? -7.586 -3.830 -0.558 1.00 92.19 189 GLN A CA 1
ATOM 1503 C C . GLN A 1 189 ? -8.553 -3.016 0.313 1.00 92.19 189 GLN A C 1
ATOM 1505 O O . GLN A 1 189 ? -8.319 -1.832 0.568 1.00 92.19 189 GLN A O 1
ATOM 1510 N N . ILE A 1 190 ? -9.602 -3.654 0.846 1.00 94.75 190 ILE A N 1
ATOM 1511 C CA . ILE A 1 190 ? -10.522 -3.018 1.796 1.00 94.75 190 ILE A CA 1
ATOM 1512 C C . ILE A 1 190 ? -9.777 -2.629 3.077 1.00 94.75 190 ILE A C 1
ATOM 1514 O O . ILE A 1 190 ? -9.990 -1.523 3.569 1.00 94.75 190 ILE A O 1
ATOM 1518 N N . ALA A 1 191 ? -8.856 -3.461 3.577 1.00 91.88 191 ALA A N 1
ATOM 1519 C CA . ALA A 1 191 ? -8.038 -3.106 4.738 1.00 91.88 191 ALA A CA 1
ATOM 1520 C C . ALA A 1 191 ? -7.208 -1.835 4.482 1.00 91.88 191 ALA A C 1
ATOM 1522 O O . ALA A 1 191 ? -7.288 -0.893 5.264 1.00 91.88 191 ALA A O 1
ATOM 1523 N N . ILE A 1 192 ? -6.493 -1.767 3.347 1.00 90.88 192 ILE A N 1
ATOM 1524 C CA . ILE A 1 192 ? -5.715 -0.584 2.926 1.00 90.88 192 ILE A CA 1
ATOM 1525 C C . ILE A 1 192 ? -6.602 0.672 2.886 1.00 90.88 192 ILE A C 1
ATOM 1527 O O . ILE A 1 192 ? -6.227 1.732 3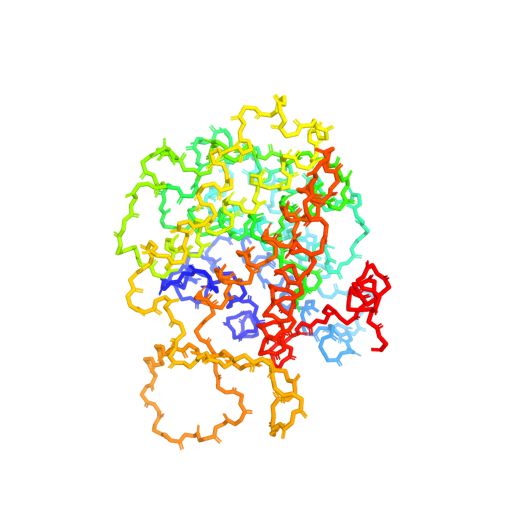.391 1.00 90.88 192 ILE A O 1
ATOM 1531 N N . TRP A 1 193 ? -7.796 0.557 2.303 1.00 94.62 193 TRP A N 1
ATOM 1532 C CA . TRP A 1 193 ? -8.755 1.656 2.212 1.00 94.62 193 TRP A CA 1
ATOM 1533 C C . TRP A 1 193 ? -9.282 2.110 3.582 1.00 94.62 193 TRP A C 1
ATOM 1535 O O . TRP A 1 193 ? -9.357 3.313 3.844 1.00 94.62 193 TRP A O 1
ATOM 1545 N N . LEU A 1 194 ? -9.606 1.178 4.481 1.00 94.62 194 LEU A N 1
ATOM 1546 C CA . LEU A 1 194 ? -10.029 1.502 5.843 1.00 94.62 194 LEU A CA 1
ATOM 1547 C C . LEU A 1 194 ? -8.900 2.184 6.634 1.00 94.62 194 LEU A C 1
ATOM 1549 O O . LEU A 1 194 ? -9.158 3.181 7.309 1.00 94.62 194 LEU A O 1
ATOM 1553 N N . THR A 1 195 ? -7.644 1.751 6.477 1.00 91.75 195 THR A N 1
ATOM 1554 C CA . THR A 1 195 ? -6.477 2.440 7.054 1.00 91.75 195 THR A CA 1
ATOM 1555 C C . THR A 1 195 ? -6.358 3.882 6.548 1.00 91.75 195 THR A C 1
ATOM 1557 O O . THR A 1 195 ? -6.131 4.789 7.349 1.00 91.75 195 THR A O 1
ATOM 1560 N N . ALA A 1 196 ? -6.592 4.133 5.253 1.00 93.00 196 ALA A N 1
ATOM 1561 C CA . ALA A 1 196 ? -6.612 5.490 4.692 1.00 93.00 196 ALA A CA 1
ATOM 1562 C C . ALA A 1 196 ? -7.691 6.376 5.345 1.00 93.00 196 ALA A C 1
ATOM 1564 O O . ALA A 1 196 ? -7.453 7.551 5.635 1.00 93.00 196 ALA A O 1
ATOM 1565 N N . ARG A 1 197 ? -8.875 5.809 5.620 1.00 94.94 197 ARG A N 1
ATOM 1566 C CA . ARG A 1 197 ? -9.957 6.503 6.337 1.00 94.94 197 ARG A CA 1
ATOM 1567 C C . ARG A 1 197 ? -9.580 6.816 7.788 1.00 94.94 197 ARG A C 1
ATOM 1569 O O . ARG A 1 197 ? -9.831 7.935 8.225 1.00 94.94 197 ARG A O 1
ATOM 1576 N N . VAL A 1 198 ? -8.944 5.885 8.511 1.00 92.62 198 VAL A N 1
ATOM 1577 C CA . VAL A 1 198 ? -8.483 6.115 9.898 1.00 92.62 198 VAL A CA 1
ATOM 1578 C C . VAL A 1 198 ? -7.421 7.216 9.952 1.00 92.62 198 VAL A C 1
ATOM 1580 O O . VAL A 1 198 ? -7.522 8.120 10.778 1.00 92.62 198 VAL A O 1
ATOM 1583 N N . VAL A 1 199 ? -6.447 7.206 9.039 1.00 90.31 199 VAL A N 1
ATOM 1584 C CA . VAL A 1 199 ? -5.423 8.262 8.967 1.00 90.31 199 VAL A CA 1
ATOM 1585 C C . VAL A 1 199 ? -6.045 9.634 8.691 1.00 90.31 199 VAL A C 1
ATOM 1587 O O . VAL A 1 199 ? -5.688 10.608 9.352 1.00 90.31 199 VAL A O 1
ATOM 1590 N N . ASN A 1 200 ? -7.026 9.719 7.788 1.00 93.94 200 ASN A N 1
ATOM 1591 C CA . ASN A 1 200 ? -7.708 10.985 7.522 1.00 93.94 200 ASN A CA 1
ATOM 1592 C C . ASN A 1 200 ? -8.588 11.459 8.683 1.00 93.94 200 ASN A C 1
ATOM 1594 O O . ASN A 1 200 ? -8.633 12.663 8.918 1.00 93.94 200 ASN A O 1
ATOM 1598 N N . LEU A 1 201 ? -9.232 10.553 9.427 1.00 93.69 201 LEU A N 1
ATOM 1599 C CA . LEU A 1 201 ? -9.964 10.881 10.657 1.00 93.69 201 LEU A CA 1
ATOM 1600 C C . LEU A 1 201 ? -9.032 11.487 11.720 1.00 93.69 201 LEU A C 1
ATOM 1602 O O . LEU A 1 201 ? -9.354 12.509 12.322 1.00 93.69 201 LEU A O 1
ATOM 1606 N N . ILE A 1 202 ? -7.849 10.897 11.913 1.00 89.44 202 ILE A N 1
ATOM 1607 C CA . ILE A 1 202 ? -6.839 11.409 12.850 1.00 89.44 202 ILE A CA 1
ATOM 1608 C C . ILE A 1 202 ? -6.336 12.788 12.403 1.00 89.44 202 ILE A C 1
ATOM 1610 O O . ILE A 1 202 ? -6.239 13.700 13.221 1.00 89.44 202 ILE A O 1
ATOM 1614 N N . ALA A 1 203 ? -6.090 12.976 11.103 1.00 90.44 203 ALA A N 1
ATOM 1615 C CA . ALA A 1 203 ? -5.672 14.261 10.542 1.00 90.44 203 ALA A CA 1
ATOM 1616 C C . ALA A 1 203 ? -6.768 15.350 10.570 1.00 90.44 203 ALA A C 1
ATOM 1618 O O . ALA A 1 203 ? -6.447 16.535 10.489 1.00 90.44 203 ALA A O 1
ATOM 1619 N N . GLU A 1 204 ? -8.052 14.991 10.683 1.00 90.38 204 GLU A N 1
ATOM 1620 C CA . GLU A 1 204 ? -9.126 15.957 10.968 1.00 90.38 204 GLU A CA 1
ATOM 1621 C C . GLU A 1 204 ? -9.073 16.478 12.403 1.00 90.38 204 GLU A C 1
ATOM 1623 O O . GLU A 1 204 ? -9.461 17.620 12.642 1.00 90.38 204 GLU A O 1
ATOM 1628 N N . ASN A 1 205 ? -8.587 15.658 13.343 1.00 85.38 205 ASN A N 1
ATOM 1629 C CA . ASN A 1 205 ? -8.451 15.991 14.763 1.00 85.38 205 ASN A CA 1
ATOM 1630 C C . ASN A 1 205 ? -9.748 16.555 15.394 1.00 85.38 205 ASN A C 1
ATOM 1632 O O . ASN A 1 205 ? -9.722 17.396 16.294 1.00 85.38 205 ASN A O 1
ATOM 1636 N N . LEU A 1 206 ? -10.903 16.102 14.895 1.00 86.56 206 LEU A N 1
ATOM 1637 C CA . LEU A 1 206 ? -12.219 16.420 15.444 1.00 86.56 206 LEU A CA 1
ATOM 1638 C C . LEU A 1 206 ? -12.571 15.440 16.574 1.00 86.56 206 LEU A C 1
ATOM 1640 O O . LEU A 1 206 ? -12.201 14.267 16.485 1.00 86.56 206 LEU A O 1
ATOM 1644 N N . PRO A 1 207 ? -13.340 15.856 17.597 1.00 86.00 207 PRO A N 1
ATOM 1645 C CA . PRO A 1 207 ? -13.936 14.926 18.552 1.00 86.00 207 PRO A CA 1
ATOM 1646 C C . PRO A 1 207 ? -14.851 13.909 17.858 1.00 86.00 207 PRO A C 1
ATOM 1648 O O . PRO A 1 207 ? -15.563 14.251 16.912 1.00 86.00 207 PRO A O 1
ATOM 1651 N N . ALA A 1 208 ? -14.914 12.683 18.373 1.00 83.88 208 ALA A N 1
ATOM 1652 C CA . ALA A 1 208 ? -15.710 11.593 17.800 1.00 83.88 208 ALA A CA 1
ATOM 1653 C C . ALA A 1 208 ? -17.217 11.912 17.719 1.00 83.88 208 ALA A C 1
ATOM 1655 O O . ALA A 1 208 ? -17.911 11.420 16.834 1.00 83.88 208 ALA A O 1
ATOM 1656 N N . SER A 1 209 ? -17.721 12.782 18.602 1.00 83.31 209 SER A N 1
ATOM 1657 C CA . SER A 1 209 ? -19.100 13.294 18.583 1.00 83.31 209 SER A CA 1
ATOM 1658 C C . SER A 1 209 ? -19.382 14.326 17.481 1.00 83.31 209 SER A C 1
ATOM 1660 O O . SER A 1 209 ? -20.543 14.646 17.233 1.00 83.31 209 SER A O 1
ATOM 1662 N N . GLN A 1 210 ? -18.339 14.859 16.840 1.00 83.75 210 GLN A N 1
ATOM 1663 C CA . GLN A 1 210 ? -18.406 15.840 15.750 1.00 83.75 210 GLN A CA 1
ATOM 1664 C C . GLN A 1 210 ? -17.964 15.245 14.403 1.00 83.75 210 GLN A C 1
ATOM 1666 O O . GLN A 1 210 ? -18.254 15.822 13.358 1.00 83.75 210 GLN A O 1
ATOM 1671 N N . SER A 1 211 ? -17.291 14.089 14.405 1.00 84.94 211 SER A N 1
ATOM 1672 C CA . SER A 1 211 ? -16.972 13.353 13.183 1.00 84.94 211 SER A CA 1
ATOM 1673 C C . SER A 1 211 ? -18.200 12.600 12.667 1.00 84.94 211 SER A C 1
ATOM 1675 O O . SER A 1 211 ? -18.687 11.660 13.296 1.00 84.94 211 SER A O 1
ATOM 1677 N N . HIS A 1 212 ? -18.674 12.979 11.480 1.00 82.19 212 HIS A N 1
ATOM 1678 C CA . HIS A 1 212 ? -19.735 12.250 10.778 1.00 82.19 212 HIS A CA 1
ATOM 1679 C C . HIS A 1 212 ? -19.286 10.852 10.314 1.00 82.19 212 HIS A C 1
ATOM 1681 O O . HIS A 1 212 ? -20.111 9.943 10.209 1.00 82.19 212 HIS A O 1
ATOM 1687 N N . ASP A 1 213 ? -17.984 10.663 10.088 1.00 84.94 213 ASP A N 1
ATOM 1688 C CA . ASP A 1 213 ? -17.425 9.434 9.528 1.00 84.94 213 ASP A CA 1
ATOM 1689 C C . ASP A 1 213 ? -17.075 8.387 10.593 1.00 84.94 213 ASP A C 1
ATOM 1691 O O . ASP A 1 213 ? -17.193 7.191 10.311 1.00 84.94 213 ASP A O 1
ATOM 1695 N N . TYR A 1 214 ? -16.689 8.806 11.807 1.00 90.75 214 TYR A N 1
ATOM 1696 C CA . TYR A 1 214 ? -16.171 7.927 12.868 1.00 90.75 214 TYR A CA 1
ATOM 1697 C C . TYR A 1 214 ? -17.057 6.701 13.141 1.00 90.75 214 TYR A C 1
ATOM 1699 O O . TYR A 1 214 ? -16.562 5.575 13.111 1.00 90.75 214 TYR A O 1
ATOM 1707 N N . LEU A 1 215 ? -18.370 6.884 13.339 1.00 90.19 215 LEU A N 1
ATOM 1708 C CA . LEU A 1 215 ? -19.282 5.765 13.621 1.00 90.19 215 LEU A CA 1
ATOM 1709 C C . LEU A 1 215 ? -19.351 4.767 12.455 1.00 90.19 215 LEU A C 1
ATOM 1711 O O . LEU A 1 215 ? -19.327 3.557 12.675 1.00 90.19 215 LEU A O 1
ATOM 1715 N N . SER A 1 216 ? -19.384 5.264 11.213 1.00 91.38 216 SER A N 1
ATOM 1716 C CA . SER A 1 216 ? -19.381 4.411 10.015 1.00 91.38 216 SER A CA 1
ATOM 1717 C C . SER A 1 216 ? -18.061 3.653 9.849 1.00 91.38 216 SER A C 1
ATOM 1719 O O . SER A 1 216 ? -18.050 2.523 9.365 1.00 91.38 216 SER A O 1
ATOM 1721 N N . LEU A 1 217 ? -16.947 4.267 10.257 1.00 93.56 217 LEU A N 1
ATOM 1722 C CA . LEU A 1 217 ? -15.613 3.694 10.157 1.00 93.56 217 LEU A CA 1
ATOM 1723 C C . LEU A 1 217 ? -15.375 2.641 11.243 1.00 93.56 217 LEU A C 1
ATOM 1725 O O . LEU A 1 217 ? -14.958 1.539 10.909 1.00 93.56 217 LEU A O 1
ATOM 1729 N N . SER A 1 218 ? -15.707 2.931 12.505 1.00 92.38 218 SER A N 1
ATOM 1730 C CA . SER A 1 218 ? -15.611 1.964 13.612 1.00 92.38 218 SER A CA 1
ATOM 1731 C C . SER A 1 218 ? -16.513 0.746 13.359 1.00 92.38 218 SER A C 1
ATOM 1733 O O . SER A 1 218 ? -16.094 -0.388 13.586 1.00 92.38 218 SER A O 1
ATOM 1735 N N . ALA A 1 219 ? -17.707 0.941 12.779 1.00 92.25 219 ALA A N 1
ATOM 1736 C CA . ALA A 1 219 ? -18.552 -0.165 12.322 1.00 92.25 219 ALA A CA 1
ATOM 1737 C C . ALA A 1 219 ? -17.906 -0.975 11.181 1.00 92.25 219 ALA A C 1
ATOM 1739 O O . ALA A 1 219 ? -17.820 -2.197 11.283 1.00 92.25 219 ALA A O 1
ATOM 1740 N N . ALA A 1 220 ? -17.411 -0.314 10.126 1.00 93.50 220 ALA A N 1
ATOM 1741 C CA . ALA A 1 220 ? -16.782 -0.989 8.987 1.00 93.50 220 ALA A CA 1
ATOM 1742 C C . ALA A 1 220 ? -15.533 -1.793 9.396 1.00 93.50 220 ALA A C 1
ATOM 1744 O O . ALA A 1 220 ? -15.385 -2.938 8.969 1.00 93.50 220 ALA A O 1
ATOM 1745 N N . MET A 1 221 ? -14.691 -1.229 10.271 1.00 93.56 221 MET A N 1
ATOM 1746 C CA . MET A 1 221 ? -13.539 -1.909 10.872 1.00 93.56 221 MET A CA 1
ATOM 1747 C C . MET A 1 221 ? -13.971 -3.190 11.595 1.00 93.56 221 MET A C 1
ATOM 1749 O O . MET A 1 221 ? -13.472 -4.264 11.278 1.00 93.56 221 MET A O 1
ATOM 1753 N N . ARG A 1 222 ? -14.959 -3.114 12.498 1.00 90.88 222 ARG A N 1
ATOM 1754 C CA . ARG A 1 222 ? -15.452 -4.286 13.250 1.00 90.88 222 ARG A CA 1
ATOM 1755 C C . ARG A 1 222 ? -16.038 -5.387 12.358 1.00 90.88 222 ARG A C 1
ATOM 1757 O O . ARG A 1 222 ? -16.053 -6.536 12.771 1.00 90.88 222 ARG A O 1
ATOM 1764 N N . THR A 1 223 ? -16.503 -5.060 11.150 1.00 91.50 223 THR A N 1
ATOM 1765 C CA . THR A 1 223 ? -17.014 -6.049 10.181 1.00 91.50 223 THR A CA 1
ATOM 1766 C C . THR A 1 223 ? -15.972 -6.589 9.197 1.00 91.50 223 THR A C 1
ATOM 1768 O O . THR A 1 223 ? -16.307 -7.462 8.399 1.00 91.50 223 THR A O 1
ATOM 1771 N N . TRP A 1 224 ? -14.735 -6.078 9.202 1.00 94.38 224 TRP A N 1
ATOM 1772 C CA . TRP A 1 224 ? -13.739 -6.430 8.185 1.00 94.38 224 TRP A CA 1
ATOM 1773 C C . TRP A 1 224 ? -13.270 -7.889 8.283 1.00 94.38 224 TRP A C 1
ATOM 1775 O O . TRP A 1 224 ? -13.140 -8.560 7.261 1.00 94.38 224 TRP A O 1
ATOM 1785 N N . GLU A 1 225 ? -13.068 -8.422 9.489 1.00 89.50 225 GLU A N 1
ATOM 1786 C CA . GLU A 1 225 ? -12.649 -9.823 9.677 1.00 89.50 225 GLU A CA 1
ATOM 1787 C C . GLU A 1 225 ? -13.724 -10.809 9.172 1.00 89.50 225 GLU A C 1
ATOM 1789 O O . GLU A 1 225 ? -13.406 -11.801 8.514 1.00 89.50 225 GLU A O 1
ATOM 1794 N N . ASP A 1 226 ? -15.004 -10.485 9.380 1.00 91.19 226 ASP A N 1
ATOM 1795 C CA . ASP A 1 226 ? -16.155 -11.300 8.963 1.00 91.19 226 ASP A CA 1
ATOM 1796 C C . ASP A 1 226 ? -16.460 -11.251 7.457 1.00 91.19 226 ASP A C 1
ATOM 1798 O O . ASP A 1 226 ? -17.219 -12.086 6.958 1.00 91.19 226 ASP A O 1
ATOM 1802 N N . MET A 1 227 ? -15.931 -10.269 6.717 1.00 93.75 227 MET A N 1
ATOM 1803 C CA . MET A 1 227 ? -16.326 -10.059 5.319 1.00 93.75 227 MET A CA 1
ATOM 1804 C C . MET A 1 227 ? -15.598 -10.964 4.319 1.00 93.75 227 MET A C 1
ATOM 1806 O O . MET A 1 227 ? -16.101 -11.159 3.212 1.00 93.75 227 MET A O 1
ATOM 1810 N N . GLY A 1 228 ? -14.426 -11.489 4.684 1.00 90.12 228 GLY A N 1
ATOM 1811 C CA . GLY A 1 228 ? -13.592 -12.315 3.811 1.00 90.12 228 GLY A CA 1
ATOM 1812 C C . GLY A 1 228 ? -14.029 -13.780 3.735 1.00 90.12 228 GLY A C 1
ATOM 1813 O O . GLY A 1 228 ? -14.609 -14.327 4.678 1.00 90.12 228 GLY A O 1
ATOM 1814 N N . ALA A 1 229 ? -13.722 -14.410 2.602 1.00 89.31 229 ALA A N 1
ATOM 1815 C CA . ALA A 1 229 ? -13.867 -15.846 2.384 1.00 89.31 229 ALA A CA 1
ATOM 1816 C C . ALA A 1 229 ? -12.971 -16.671 3.331 1.00 89.31 229 ALA A C 1
ATOM 1818 O O . ALA A 1 229 ? -12.036 -16.156 3.943 1.00 89.31 229 ALA A O 1
ATOM 1819 N N . GLU A 1 230 ? -13.196 -17.986 3.417 1.00 85.25 230 GLU A N 1
ATOM 1820 C CA . GLU A 1 230 ? -12.441 -18.881 4.318 1.00 85.25 230 GLU A CA 1
ATOM 1821 C C . GLU A 1 230 ? -10.910 -18.777 4.148 1.00 85.25 230 GLU A C 1
ATOM 1823 O O . GLU A 1 230 ? -10.174 -18.825 5.132 1.00 85.25 230 GLU A O 1
ATOM 1828 N N . ALA A 1 231 ? -10.426 -18.541 2.922 1.00 82.75 231 ALA A N 1
ATOM 1829 C CA . ALA A 1 231 ? -9.001 -18.375 2.620 1.00 82.75 231 ALA A CA 1
ATOM 1830 C C . ALA A 1 231 ? -8.348 -17.135 3.269 1.00 82.75 231 ALA A C 1
ATOM 1832 O O . ALA A 1 231 ? -7.135 -17.127 3.468 1.00 82.75 231 ALA A O 1
ATOM 1833 N N . THR A 1 232 ? -9.119 -16.099 3.628 1.00 84.00 232 THR A N 1
ATOM 1834 C CA . THR A 1 232 ? -8.576 -14.880 4.257 1.00 84.00 232 THR A CA 1
ATOM 1835 C C . THR A 1 232 ? -8.346 -15.032 5.765 1.00 84.00 232 THR A C 1
ATOM 1837 O O . THR A 1 232 ? -7.763 -14.149 6.404 1.00 84.00 232 THR A O 1
ATOM 1840 N N . ARG A 1 233 ? -8.803 -16.147 6.350 1.00 83.94 233 ARG A N 1
ATOM 1841 C CA . ARG A 1 233 ? -8.753 -16.414 7.790 1.00 83.94 233 ARG A CA 1
ATOM 1842 C C . ARG A 1 233 ? -7.448 -17.115 8.190 1.00 83.94 233 ARG A C 1
ATOM 1844 O O . ARG A 1 233 ? -6.909 -17.911 7.415 1.00 83.94 233 ARG A O 1
ATOM 1851 N N . PRO A 1 234 ? -6.937 -16.881 9.411 1.00 79.50 234 PRO A N 1
ATOM 1852 C CA . PRO A 1 234 ? -5.875 -17.704 9.970 1.00 79.50 234 PRO A CA 1
ATOM 1853 C C . PRO A 1 234 ? -6.291 -19.182 10.063 1.00 79.50 234 PRO A C 1
ATOM 1855 O O . PRO A 1 234 ? -7.356 -19.514 10.574 1.00 79.50 234 PRO A O 1
ATOM 1858 N N . VAL A 1 235 ? -5.407 -20.080 9.627 1.00 79.62 235 VAL A N 1
ATOM 1859 C CA . VAL A 1 235 ? -5.486 -21.535 9.855 1.00 79.62 235 VAL A CA 1
ATOM 1860 C C . VAL A 1 235 ? -5.152 -21.873 11.309 1.00 79.62 235 VAL A C 1
ATOM 1862 O O . VAL A 1 235 ? -5.680 -22.827 11.877 1.00 79.62 235 VAL A O 1
ATOM 1865 N N . VAL A 1 236 ? -4.254 -21.096 11.917 1.00 76.19 236 VAL A N 1
ATOM 1866 C CA . VAL A 1 236 ? -3.949 -21.155 13.348 1.00 76.19 236 VAL A CA 1
ATOM 1867 C C . VAL A 1 236 ? -3.934 -19.733 13.874 1.00 76.19 236 VAL A C 1
ATOM 1869 O O . VAL A 1 236 ? -3.177 -18.910 13.366 1.00 76.19 236 VAL A O 1
ATOM 1872 N N . GLU A 1 237 ? -4.712 -19.477 14.919 1.00 76.25 237 GLU A N 1
ATOM 1873 C CA . GLU A 1 237 ? -4.568 -18.311 15.784 1.00 76.25 237 GLU A CA 1
ATOM 1874 C C . GLU A 1 237 ? -4.419 -18.800 17.230 1.00 76.25 237 GLU A C 1
ATOM 1876 O O . GLU A 1 237 ? -5.155 -19.673 17.694 1.00 76.25 237 GLU A O 1
ATOM 1881 N N . ARG A 1 238 ? -3.417 -18.278 17.937 1.00 71.12 238 ARG A N 1
ATOM 1882 C CA . ARG A 1 238 ? -3.178 -18.510 19.365 1.00 71.12 238 ARG A CA 1
ATOM 1883 C C . ARG A 1 238 ? -2.887 -17.173 20.017 1.00 71.12 238 ARG A C 1
ATOM 1885 O O . ARG A 1 238 ? -2.016 -16.448 19.537 1.00 71.12 238 ARG A O 1
ATOM 1892 N N . ALA A 1 239 ? -3.580 -16.878 21.111 1.00 70.12 239 ALA A N 1
ATOM 1893 C CA . ALA A 1 239 ? -3.277 -15.729 21.955 1.00 70.12 239 ALA A CA 1
ATOM 1894 C C . ALA A 1 239 ? -1.870 -15.848 22.572 1.00 70.12 239 ALA A C 1
ATOM 1896 O O . ALA A 1 239 ? -1.297 -16.938 22.638 1.00 70.12 239 ALA A O 1
ATOM 1897 N N . ALA A 1 240 ? -1.318 -14.729 23.040 1.00 63.22 240 ALA A N 1
ATOM 1898 C CA . ALA A 1 240 ? -0.092 -14.744 23.830 1.00 63.22 240 ALA A CA 1
ATOM 1899 C C . ALA A 1 240 ? -0.312 -15.517 25.139 1.00 63.22 240 ALA A C 1
ATOM 1901 O O . ALA A 1 240 ? -1.291 -15.270 25.844 1.00 63.22 240 ALA A O 1
ATOM 1902 N N . ASN A 1 241 ? 0.607 -16.416 25.493 1.00 66.50 241 ASN A N 1
ATOM 1903 C CA . ASN A 1 241 ? 0.562 -17.124 26.767 1.00 66.50 241 ASN A CA 1
ATOM 1904 C C . ASN A 1 241 ? 1.959 -17.193 27.399 1.00 66.50 241 ASN A C 1
ATOM 1906 O O . ASN A 1 241 ? 2.820 -17.959 26.969 1.00 66.50 241 ASN A O 1
ATOM 1910 N N . ILE A 1 242 ? 2.160 -16.382 28.441 1.00 60.69 242 ILE A N 1
ATOM 1911 C CA . ILE A 1 242 ? 3.425 -16.246 29.184 1.00 60.69 242 ILE A CA 1
ATOM 1912 C C . ILE A 1 242 ? 3.779 -17.535 29.953 1.00 60.69 242 ILE A C 1
ATOM 1914 O O . ILE A 1 242 ? 4.954 -17.802 30.190 1.00 60.69 242 ILE A O 1
ATOM 1918 N N . GLU A 1 243 ? 2.786 -18.354 30.310 1.00 69.19 243 GLU A N 1
ATOM 1919 C CA . GLU A 1 243 ? 2.968 -19.622 31.035 1.00 69.19 243 GLU A CA 1
ATOM 1920 C C . GLU A 1 243 ? 3.251 -20.816 30.103 1.00 69.19 243 GLU A C 1
ATOM 1922 O O . GLU A 1 243 ? 3.525 -21.923 30.568 1.00 69.19 243 GLU A O 1
ATOM 1927 N N . ALA A 1 244 ? 3.197 -20.609 28.784 1.00 64.25 244 ALA A N 1
ATOM 1928 C CA . ALA A 1 244 ? 3.422 -21.630 27.767 1.00 64.25 244 ALA A CA 1
ATOM 1929 C C . ALA A 1 244 ? 4.629 -21.293 26.870 1.00 64.25 244 ALA A C 1
ATOM 1931 O O . ALA A 1 244 ? 5.181 -20.198 26.910 1.00 64.25 244 ALA A O 1
ATOM 1932 N N . ASP A 1 245 ? 5.002 -22.218 25.979 1.00 59.94 245 ASP A N 1
ATOM 1933 C CA . ASP A 1 245 ? 6.106 -22.063 25.007 1.00 59.94 245 ASP A CA 1
ATOM 1934 C C . ASP A 1 245 ? 5.786 -21.069 23.853 1.00 59.94 245 ASP A C 1
ATOM 1936 O O . ASP A 1 245 ? 6.214 -21.228 22.712 1.00 59.94 245 ASP A O 1
ATOM 1940 N N . HIS A 1 246 ? 4.939 -20.068 24.120 1.00 56.88 246 HIS A N 1
ATOM 1941 C CA . HIS A 1 246 ? 4.526 -19.015 23.188 1.00 56.88 246 HIS A CA 1
ATOM 1942 C C . HIS A 1 246 ? 4.063 -17.750 23.937 1.00 56.88 246 HIS A C 1
ATOM 1944 O O . HIS A 1 246 ? 2.900 -17.352 23.897 1.00 56.88 246 HIS A O 1
ATOM 1950 N N . ALA A 1 247 ? 5.016 -17.055 24.566 1.00 55.34 247 ALA A N 1
ATOM 1951 C CA . ALA A 1 247 ? 4.798 -15.754 25.218 1.00 55.34 247 ALA A CA 1
ATOM 1952 C C . ALA A 1 247 ? 4.335 -14.619 24.269 1.00 55.34 247 ALA A C 1
ATOM 1954 O O . ALA A 1 247 ? 4.025 -13.520 24.719 1.00 55.34 247 ALA A O 1
ATOM 1955 N N . PHE A 1 248 ? 4.270 -14.885 22.962 1.00 55.84 248 PHE A N 1
ATOM 1956 C CA . PHE A 1 248 ? 3.719 -14.022 21.918 1.00 55.84 248 PHE A CA 1
ATOM 1957 C C . PHE A 1 248 ? 2.610 -14.786 21.182 1.00 55.84 248 PHE A C 1
ATOM 1959 O O . PHE A 1 248 ? 2.677 -16.020 21.137 1.00 55.84 248 PHE A O 1
ATOM 1966 N N . PRO A 1 249 ? 1.622 -14.102 20.573 1.00 62.94 249 PRO A N 1
ATOM 1967 C CA . PRO A 1 249 ? 0.597 -14.800 19.813 1.00 62.94 249 PRO A CA 1
ATOM 1968 C C . PRO A 1 249 ? 1.209 -15.553 18.619 1.00 62.94 249 PRO A C 1
ATOM 1970 O O . PRO A 1 249 ? 2.352 -15.310 18.225 1.00 62.94 249 PRO A O 1
ATOM 1973 N N . GLN A 1 250 ? 0.457 -16.479 18.026 1.00 64.19 250 GLN A N 1
ATOM 1974 C CA . GLN A 1 250 ? 0.852 -17.191 16.804 1.00 64.19 250 GLN A CA 1
ATOM 1975 C C . GLN A 1 250 ? -0.290 -17.132 15.790 1.00 64.19 250 GLN A C 1
ATOM 1977 O O . GLN A 1 250 ? -1.395 -17.561 16.099 1.00 64.19 250 GLN A O 1
ATOM 1982 N N . ILE A 1 251 ? -0.013 -16.622 14.588 1.00 70.38 251 ILE A N 1
ATOM 1983 C CA . ILE A 1 251 ? -0.952 -16.497 13.471 1.00 70.38 251 ILE A CA 1
ATOM 1984 C C . ILE A 1 251 ? -0.308 -17.194 12.273 1.00 70.38 251 ILE A C 1
ATOM 1986 O O . ILE A 1 251 ? 0.850 -16.929 11.949 1.00 70.38 251 ILE A O 1
ATOM 1990 N N . LEU A 1 252 ? -1.041 -18.094 11.626 1.00 71.06 252 LEU A N 1
ATOM 1991 C CA . LEU A 1 252 ? -0.609 -18.812 10.430 1.00 71.06 252 LEU A CA 1
ATOM 1992 C C . LEU A 1 252 ? -1.719 -18.763 9.384 1.00 71.06 252 LEU A C 1
ATOM 1994 O O . LEU A 1 252 ? -2.830 -19.195 9.667 1.00 71.06 252 LEU A O 1
ATOM 1998 N N . PHE A 1 253 ? -1.408 -18.308 8.172 1.00 72.75 253 PHE A N 1
ATOM 1999 C CA . PHE A 1 253 ? -2.319 -18.352 7.023 1.00 72.75 253 PHE A CA 1
ATOM 2000 C C . PHE A 1 253 ? -2.024 -19.559 6.125 1.00 72.75 253 PHE A C 1
ATOM 2002 O O . PHE A 1 253 ? -0.894 -20.054 6.090 1.00 72.75 253 PHE A O 1
ATOM 2009 N N . SER A 1 254 ? -3.030 -20.023 5.380 1.00 67.94 254 SER A N 1
ATOM 2010 C CA . SER A 1 254 ? -2.840 -21.034 4.336 1.00 67.94 254 SER A CA 1
ATOM 2011 C C . SER A 1 254 ? -2.042 -20.434 3.174 1.00 67.94 254 SER A C 1
ATOM 2013 O O . SER A 1 254 ? -2.178 -19.249 2.867 1.00 67.94 254 SER A O 1
ATOM 2015 N N . THR A 1 255 ? -1.181 -21.229 2.531 1.00 60.19 255 THR A N 1
ATOM 2016 C CA . THR A 1 255 ? -0.319 -20.757 1.438 1.00 60.19 255 THR A CA 1
ATOM 2017 C C . THR A 1 255 ? -0.665 -21.439 0.117 1.00 60.19 255 THR A C 1
ATOM 2019 O O . THR A 1 255 ? -0.662 -22.663 -0.001 1.00 60.19 255 THR A O 1
ATOM 2022 N N . HIS A 1 256 ? -0.952 -20.637 -0.911 1.00 50.03 256 HIS A N 1
ATOM 2023 C CA . HIS A 1 256 ? -1.177 -21.114 -2.277 1.00 50.03 256 HIS A CA 1
ATOM 2024 C C . HIS A 1 256 ? 0.156 -21.292 -3.028 1.00 50.03 256 HIS A C 1
ATOM 2026 O O . HIS A 1 256 ? 0.457 -20.553 -3.965 1.00 50.03 256 HIS A O 1
ATOM 2032 N N . SER A 1 257 ? 0.969 -22.279 -2.641 1.00 41.41 257 SER A N 1
ATOM 2033 C CA . SER A 1 257 ? 2.216 -22.605 -3.351 1.00 41.41 257 SER A CA 1
ATOM 2034 C C . SER A 1 257 ? 1.967 -23.492 -4.582 1.00 41.41 257 SER A C 1
ATOM 2036 O O . SER A 1 257 ? 2.231 -24.692 -4.591 1.00 41.41 257 SER A O 1
ATOM 2038 N N . SER A 1 258 ? 1.493 -22.892 -5.679 1.00 31.42 258 SER A N 1
ATOM 2039 C CA . SER A 1 258 ? 1.372 -23.550 -6.994 1.00 31.42 258 SER A CA 1
ATOM 2040 C C . SER A 1 258 ? 2.726 -23.678 -7.719 1.00 31.42 258 SER A C 1
ATOM 2042 O O . SER A 1 258 ? 2.916 -23.208 -8.839 1.00 31.42 258 SER A O 1
ATOM 2044 N N . SER A 1 259 ? 3.686 -24.333 -7.062 1.00 32.94 259 SER A N 1
ATOM 2045 C CA . SER A 1 259 ? 5.033 -24.611 -7.570 1.00 32.94 259 SER A CA 1
ATOM 2046 C C . SER A 1 259 ? 5.314 -26.112 -7.485 1.00 32.94 259 SER A C 1
ATOM 2048 O O . SER A 1 259 ? 5.399 -26.669 -6.392 1.00 32.94 259 SER A O 1
ATOM 2050 N N . GLU A 1 260 ? 5.454 -26.776 -8.638 1.00 28.34 260 GLU A N 1
ATOM 2051 C CA . GLU A 1 260 ? 5.674 -28.228 -8.778 1.00 28.34 260 GLU A CA 1
ATOM 2052 C C . GLU A 1 260 ? 7.093 -28.683 -8.361 1.00 28.34 260 GLU A C 1
ATOM 2054 O O . GLU A 1 260 ? 7.787 -29.380 -9.100 1.00 28.34 260 GLU A O 1
ATOM 2059 N N . TYR A 1 261 ? 7.543 -28.315 -7.160 1.00 27.86 261 TYR A N 1
ATOM 2060 C CA . TYR A 1 261 ? 8.787 -28.818 -6.576 1.00 27.86 261 TYR A CA 1
ATOM 2061 C C . TYR A 1 261 ? 8.521 -29.492 -5.224 1.00 27.86 261 TYR A C 1
ATOM 2063 O O . TYR A 1 261 ? 8.238 -28.809 -4.236 1.00 27.86 261 TYR A O 1
ATOM 2071 N N . PRO A 1 262 ? 8.607 -30.835 -5.144 1.00 26.83 262 PRO A N 1
ATOM 2072 C CA . PRO A 1 262 ? 8.264 -31.555 -3.929 1.00 26.83 262 PRO A CA 1
ATOM 2073 C C . PRO A 1 262 ? 9.304 -31.328 -2.827 1.00 26.83 262 PRO A C 1
ATOM 2075 O O . PRO A 1 262 ? 10.507 -31.454 -3.047 1.00 26.83 262 PRO A O 1
ATOM 2078 N N . LEU A 1 263 ? 8.802 -31.087 -1.614 1.00 27.47 263 LEU A N 1
ATOM 2079 C CA . LEU A 1 263 ? 9.506 -31.281 -0.343 1.00 27.47 263 LEU A CA 1
ATOM 2080 C C . LEU A 1 263 ? 10.908 -30.659 -0.253 1.00 27.47 263 LEU A C 1
ATOM 2082 O O . LEU A 1 263 ? 11.914 -31.343 -0.058 1.00 27.47 263 LEU A O 1
ATOM 2086 N N . ARG A 1 264 ? 10.952 -29.326 -0.203 1.00 23.62 264 ARG A N 1
ATOM 2087 C CA . ARG A 1 264 ? 11.993 -28.639 0.566 1.00 23.62 264 ARG A CA 1
ATOM 2088 C C . ARG A 1 264 ? 11.362 -28.059 1.828 1.00 23.62 264 ARG A C 1
ATOM 2090 O O . ARG A 1 264 ? 10.681 -27.043 1.768 1.00 23.62 264 ARG A O 1
ATOM 2097 N N . CYS A 1 265 ? 11.600 -28.704 2.971 1.00 25.11 265 CYS A N 1
ATOM 2098 C CA . CYS A 1 265 ? 11.310 -28.112 4.276 1.00 25.11 265 CYS A CA 1
ATOM 2099 C C . CYS A 1 265 ? 12.293 -26.951 4.497 1.00 25.11 265 CYS A C 1
ATOM 2101 O O . CYS A 1 265 ? 13.389 -27.127 5.027 1.00 25.11 265 CYS A O 1
ATOM 2103 N N . VAL A 1 266 ? 11.937 -25.776 3.977 1.00 29.73 266 VAL A N 1
ATOM 2104 C CA . VAL A 1 266 ? 12.668 -24.529 4.188 1.00 29.73 266 VAL A CA 1
ATOM 2105 C C . VAL A 1 266 ? 12.026 -23.828 5.372 1.00 29.73 266 VAL A C 1
ATOM 2107 O O . VAL A 1 266 ? 10.872 -23.409 5.307 1.00 29.73 266 VAL A O 1
ATOM 2110 N N . VAL A 1 267 ? 12.791 -23.662 6.449 1.00 27.94 267 VAL A N 1
ATOM 2111 C CA . VAL A 1 267 ? 12.464 -22.693 7.498 1.00 27.94 267 VAL A CA 1
ATOM 2112 C C . VAL A 1 267 ? 12.605 -21.302 6.869 1.00 27.94 267 VAL A C 1
ATOM 2114 O O . VAL A 1 267 ? 13.708 -20.765 6.795 1.00 27.94 267 VAL A O 1
ATOM 2117 N N . GLY A 1 268 ? 11.501 -20.783 6.324 1.00 29.12 268 GLY A N 1
ATOM 2118 C CA . GLY A 1 268 ? 11.475 -19.602 5.449 1.00 29.12 268 GLY A CA 1
ATOM 2119 C C . GLY A 1 268 ? 10.741 -19.813 4.116 1.00 29.12 268 GLY A C 1
ATOM 2120 O O . GLY A 1 268 ? 11.180 -19.282 3.102 1.00 29.12 268 GLY A O 1
ATOM 2121 N N . GLY A 1 269 ? 9.673 -20.619 4.093 1.00 29.62 269 GLY A N 1
ATOM 2122 C CA . GLY A 1 269 ? 8.743 -20.683 2.960 1.00 29.62 269 GLY A CA 1
ATOM 2123 C C . GLY A 1 269 ? 7.743 -19.524 2.996 1.00 29.62 269 GLY A C 1
ATOM 2124 O O . GLY A 1 269 ? 7.260 -19.169 4.070 1.00 29.62 269 GLY A O 1
ATOM 2125 N N . GLU A 1 270 ? 7.461 -18.950 1.828 1.00 40.47 270 GLU A N 1
ATOM 2126 C CA . GLU A 1 270 ? 6.586 -17.791 1.612 1.00 40.47 270 GLU A CA 1
ATOM 2127 C C . GLU A 1 270 ? 5.226 -17.958 2.313 1.00 40.47 270 GLU A C 1
ATOM 2129 O O . GLU A 1 270 ? 4.431 -18.837 1.969 1.00 40.47 270 GLU A O 1
ATOM 2134 N N . ALA A 1 271 ? 4.953 -17.097 3.299 1.00 41.25 271 ALA A N 1
ATOM 2135 C CA . ALA A 1 271 ? 3.596 -16.899 3.791 1.00 41.25 271 ALA A CA 1
ATOM 2136 C C . ALA A 1 271 ? 2.746 -16.287 2.669 1.00 41.25 271 ALA A C 1
ATOM 2138 O O . ALA A 1 271 ? 3.257 -15.570 1.811 1.00 41.25 271 ALA A O 1
ATOM 2139 N N . ASN A 1 272 ? 1.440 -16.538 2.685 1.00 50.31 272 ASN A N 1
ATOM 2140 C CA . ASN A 1 272 ? 0.517 -15.914 1.746 1.00 50.31 272 ASN A CA 1
ATOM 2141 C C . ASN A 1 272 ? 0.493 -14.411 2.041 1.00 50.31 272 ASN A C 1
ATOM 2143 O O . ASN A 1 272 ? -0.022 -13.976 3.077 1.00 50.31 272 ASN A O 1
ATOM 2147 N N . GLU A 1 273 ? 1.146 -13.626 1.185 1.00 61.78 273 GLU A N 1
ATOM 2148 C CA . GLU A 1 273 ? 1.420 -12.223 1.490 1.00 61.78 273 GLU A CA 1
ATOM 2149 C C . GLU A 1 273 ? 0.123 -11.406 1.572 1.00 61.78 273 GLU A C 1
ATOM 2151 O O . GLU A 1 273 ? 0.051 -10.495 2.395 1.00 61.78 273 GLU A O 1
ATOM 2156 N N . ARG A 1 274 ? -0.933 -11.785 0.828 1.00 67.94 274 ARG A N 1
ATOM 2157 C CA . ARG A 1 274 ? -2.185 -11.011 0.745 1.00 67.94 274 ARG A CA 1
ATOM 2158 C C . ARG A 1 274 ? -2.983 -11.010 2.053 1.00 67.94 274 ARG A C 1
ATOM 2160 O O . ARG A 1 274 ? -3.182 -9.910 2.574 1.00 67.94 274 ARG A O 1
ATOM 2167 N N . PRO A 1 275 ? -3.370 -12.161 2.662 1.00 70.06 275 PRO A N 1
ATOM 2168 C CA . PRO A 1 275 ? -4.013 -12.135 3.978 1.00 70.06 275 PRO A CA 1
ATOM 2169 C C . PRO A 1 275 ? -3.103 -11.482 5.021 1.00 70.06 275 PRO A C 1
ATOM 2171 O O . PRO A 1 275 ? -3.542 -10.619 5.775 1.00 70.06 275 PRO A O 1
ATOM 2174 N N . THR A 1 276 ? -1.801 -11.793 5.000 1.00 73.31 276 THR A N 1
ATOM 2175 C CA . THR A 1 276 ? -0.831 -11.209 5.939 1.00 73.31 276 THR A CA 1
ATOM 2176 C C . THR A 1 276 ? -0.805 -9.675 5.853 1.00 73.31 276 THR A C 1
ATOM 2178 O O . THR A 1 276 ? -0.776 -9.003 6.884 1.00 73.31 276 THR A O 1
ATOM 2181 N N . ILE A 1 277 ? -0.850 -9.099 4.646 1.00 74.75 277 ILE A N 1
ATOM 2182 C CA . ILE A 1 277 ? -0.920 -7.648 4.417 1.00 74.75 277 ILE A CA 1
ATOM 2183 C C . ILE A 1 277 ? -2.262 -7.080 4.857 1.00 74.75 277 ILE A C 1
ATOM 2185 O O . ILE A 1 277 ? -2.253 -6.093 5.588 1.00 74.75 277 ILE A O 1
ATOM 2189 N N . GLY A 1 278 ? -3.386 -7.691 4.468 1.00 79.94 278 GLY A N 1
ATOM 2190 C CA . GLY A 1 278 ? -4.717 -7.243 4.883 1.00 79.94 278 GLY A CA 1
ATOM 2191 C C . GLY A 1 278 ? -4.824 -7.137 6.404 1.00 79.94 278 GLY A C 1
ATOM 2192 O O . GLY A 1 278 ? -5.112 -6.067 6.934 1.00 79.94 278 GLY A O 1
ATOM 2193 N N . HIS A 1 279 ? -4.452 -8.206 7.111 1.00 82.50 279 HIS A N 1
ATOM 2194 C CA . HIS A 1 279 ? -4.452 -8.254 8.576 1.00 82.50 279 HIS A CA 1
ATOM 2195 C C . HIS A 1 279 ? -3.450 -7.270 9.205 1.00 82.50 279 HIS A C 1
ATOM 2197 O O . HIS A 1 279 ? -3.750 -6.650 10.222 1.00 82.50 279 HIS A O 1
ATOM 2203 N N . THR A 1 280 ? -2.291 -7.039 8.575 1.00 78.31 280 THR A N 1
ATOM 2204 C CA . THR A 1 280 ? -1.319 -6.027 9.034 1.00 78.31 280 THR A CA 1
ATOM 2205 C C . THR A 1 280 ? -1.886 -4.606 8.925 1.00 78.31 280 THR A C 1
ATOM 2207 O O . THR A 1 280 ? -1.766 -3.828 9.873 1.00 78.31 280 THR A O 1
ATOM 2210 N N . GLN A 1 281 ? -2.522 -4.254 7.799 1.00 81.00 281 GLN A N 1
ATOM 2211 C CA . GLN A 1 281 ? -3.179 -2.951 7.616 1.00 81.00 281 GLN A CA 1
ATOM 2212 C C . GLN A 1 281 ? -4.332 -2.775 8.604 1.00 81.00 281 GLN A C 1
ATOM 2214 O O . GLN A 1 281 ? -4.430 -1.733 9.255 1.00 81.00 281 GLN A O 1
ATOM 2219 N N . PHE A 1 282 ? -5.166 -3.809 8.743 1.00 87.81 282 PHE A N 1
ATOM 2220 C CA . PHE A 1 282 ? -6.319 -3.820 9.630 1.00 87.81 282 PHE A CA 1
ATOM 2221 C C . PHE A 1 282 ? -5.917 -3.610 11.092 1.00 87.81 282 PHE A C 1
ATOM 2223 O O . PHE A 1 282 ? -6.397 -2.670 11.720 1.00 87.81 282 PHE A O 1
ATOM 2230 N N . HIS A 1 283 ? -4.994 -4.410 11.633 1.00 83.25 283 HIS A N 1
ATOM 2231 C CA . HIS A 1 283 ? -4.568 -4.245 13.023 1.00 83.25 283 HIS A CA 1
ATOM 2232 C C . HIS A 1 283 ? -3.822 -2.919 13.254 1.00 83.25 283 HIS A C 1
ATOM 2234 O O . HIS A 1 283 ? -4.020 -2.294 14.293 1.00 83.25 283 HIS A O 1
ATOM 2240 N N . THR A 1 284 ? -3.053 -2.425 12.272 1.00 81.25 284 THR A N 1
ATOM 2241 C CA . THR A 1 284 ? -2.437 -1.084 12.348 1.00 81.25 284 THR A CA 1
ATOM 2242 C C . THR A 1 284 ? -3.512 0.000 12.451 1.00 81.25 284 THR A C 1
ATOM 2244 O O . THR A 1 284 ? -3.433 0.877 13.310 1.00 81.25 284 THR A O 1
ATOM 2247 N N . ALA A 1 285 ? -4.549 -0.074 11.612 1.00 86.31 285 ALA A N 1
ATOM 2248 C CA . ALA A 1 285 ? -5.683 0.842 11.648 1.00 86.31 285 ALA A CA 1
ATOM 2249 C C . ALA A 1 285 ? -6.508 0.708 12.938 1.00 86.31 285 ALA A C 1
ATOM 2251 O O . ALA A 1 285 ? -6.968 1.723 13.451 1.00 86.31 285 ALA A O 1
ATOM 2252 N N . MET A 1 286 ? -6.649 -0.498 13.500 1.00 87.75 286 MET A N 1
ATOM 2253 C CA . MET A 1 286 ? -7.284 -0.703 14.805 1.00 87.75 286 MET A CA 1
ATOM 2254 C C . MET A 1 286 ? -6.497 -0.031 15.929 1.00 87.75 286 MET A C 1
ATOM 2256 O O . MET A 1 286 ? -7.098 0.706 16.701 1.00 87.75 286 MET A O 1
ATOM 2260 N N . CYS A 1 287 ? -5.171 -0.199 16.006 1.00 84.00 287 CYS A N 1
ATOM 2261 C CA . CYS A 1 287 ? -4.357 0.505 17.005 1.00 84.00 287 CYS A CA 1
ATOM 2262 C C . CYS A 1 287 ? -4.523 2.029 16.897 1.00 84.00 287 CYS A C 1
ATOM 2264 O O . CYS A 1 287 ? -4.775 2.687 17.901 1.00 84.00 287 CYS A O 1
ATOM 2266 N N . LEU A 1 288 ? -4.455 2.581 15.680 1.00 84.81 288 LEU A N 1
ATOM 2267 C CA . LEU A 1 288 ? -4.632 4.016 15.433 1.00 84.81 288 LEU A CA 1
ATOM 2268 C C . LEU A 1 288 ? -6.045 4.519 15.784 1.00 84.81 288 LEU A C 1
ATOM 2270 O O . LEU A 1 288 ? -6.196 5.600 16.353 1.00 84.81 288 LEU A O 1
ATOM 2274 N N . LEU A 1 289 ? -7.086 3.740 15.473 1.00 89.00 289 LEU A N 1
ATOM 2275 C CA . LEU A 1 289 ? -8.466 4.082 15.815 1.00 89.00 289 LEU A CA 1
ATOM 2276 C C . LEU A 1 289 ? -8.697 4.016 17.331 1.00 89.00 289 LEU A C 1
ATOM 2278 O O . LEU A 1 289 ? -9.338 4.907 17.875 1.00 89.00 289 LEU A O 1
ATOM 2282 N N . LEU A 1 290 ? -8.136 3.021 18.022 1.00 87.12 290 LEU A N 1
ATOM 2283 C CA . LEU A 1 290 ? -8.231 2.884 19.479 1.00 87.12 290 LEU A CA 1
ATOM 2284 C C . LEU A 1 290 ? -7.445 3.981 20.213 1.00 87.12 290 LEU A C 1
ATOM 2286 O O . LEU A 1 290 ? -7.953 4.523 21.191 1.00 87.12 290 LEU A O 1
ATOM 2290 N N . GLU A 1 291 ? -6.268 4.384 19.716 1.00 84.94 291 GLU A N 1
ATOM 2291 C CA . GLU A 1 291 ? -5.544 5.576 20.195 1.00 84.94 291 GLU A CA 1
ATOM 2292 C C . GLU A 1 291 ? -6.426 6.841 20.080 1.00 84.94 291 GLU A C 1
ATOM 2294 O O . GLU A 1 291 ? -6.516 7.627 21.026 1.00 84.94 291 GLU A O 1
ATOM 2299 N N . TYR A 1 292 ? -7.138 7.007 18.957 1.00 87.06 292 TYR A N 1
ATOM 2300 C CA . TYR A 1 292 ? -8.097 8.100 18.754 1.00 87.06 292 TYR A CA 1
ATOM 2301 C C . TYR A 1 292 ? -9.339 7.994 19.661 1.00 87.06 292 TYR A C 1
ATOM 2303 O O . TYR A 1 292 ? -9.785 9.017 20.183 1.00 87.06 292 TYR A O 1
ATOM 2311 N N . GLU A 1 293 ? -9.885 6.791 19.887 1.00 89.19 293 GLU A N 1
ATOM 2312 C CA . GLU A 1 293 ? -11.011 6.536 20.803 1.00 89.19 293 GLU A CA 1
ATOM 2313 C C . GLU A 1 293 ? -10.620 6.836 22.266 1.00 89.19 293 GLU A C 1
ATOM 2315 O O . GLU A 1 293 ? -11.365 7.509 22.977 1.00 89.19 293 GLU A O 1
ATOM 2320 N N . MET A 1 294 ? -9.421 6.435 22.703 1.00 87.81 294 MET A N 1
ATOM 2321 C CA . MET A 1 294 ? -8.883 6.708 24.046 1.00 87.81 294 MET A CA 1
ATOM 2322 C C . MET A 1 294 ? -8.670 8.201 24.333 1.00 87.81 294 MET A C 1
ATOM 2324 O O . MET A 1 294 ? -8.708 8.611 25.493 1.00 87.81 294 MET A O 1
ATOM 2328 N N . ALA A 1 295 ? -8.452 9.018 23.299 1.00 87.19 295 ALA A N 1
ATOM 2329 C CA . ALA A 1 295 ? -8.335 10.469 23.425 1.00 87.19 295 ALA A CA 1
ATOM 2330 C C . ALA A 1 295 ? -9.693 11.183 23.615 1.00 87.19 295 ALA A C 1
ATOM 2332 O O . ALA A 1 295 ? -9.719 12.390 23.867 1.00 87.19 295 ALA A O 1
ATOM 2333 N N . GLN A 1 296 ? -10.825 10.474 23.494 1.00 85.50 296 GLN A N 1
ATOM 2334 C CA . GLN A 1 296 ? -12.158 11.073 23.594 1.00 85.50 296 GLN A CA 1
ATOM 2335 C C . GLN A 1 296 ? -12.634 11.234 25.052 1.00 85.50 296 GLN A C 1
ATOM 2337 O O . GLN A 1 296 ? -12.356 10.387 25.906 1.00 85.50 296 GLN A O 1
ATOM 2342 N N . PRO A 1 297 ? -13.427 12.280 25.364 1.00 84.56 297 PRO A N 1
ATOM 2343 C CA . PRO A 1 297 ? -14.022 12.442 26.688 1.00 84.56 297 PRO A CA 1
ATOM 2344 C C . PRO A 1 297 ? -14.931 11.263 27.067 1.00 84.56 297 PRO A C 1
ATOM 2346 O O . PRO A 1 297 ? -15.893 10.964 26.363 1.00 84.56 297 PRO A O 1
ATOM 2349 N N . GLY A 1 298 ? -14.662 10.635 28.215 1.00 82.94 298 GLY A N 1
ATOM 2350 C CA . GLY A 1 298 ? -15.474 9.534 28.749 1.00 82.94 298 GLY A CA 1
ATOM 2351 C C . GLY A 1 298 ? -15.151 8.143 28.191 1.00 82.94 298 GLY A C 1
ATOM 2352 O O . GLY A 1 298 ? -15.918 7.217 28.440 1.00 82.94 298 GLY A O 1
ATOM 2353 N N . ALA A 1 299 ? -14.046 7.982 27.458 1.00 84.50 299 ALA A N 1
ATOM 2354 C CA . ALA A 1 299 ? -13.584 6.682 26.976 1.00 84.50 299 ALA A CA 1
ATOM 2355 C C . ALA A 1 299 ? -13.211 5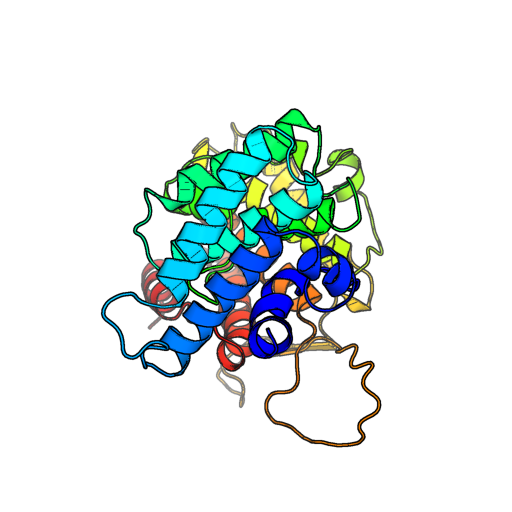.717 28.123 1.00 84.50 299 ALA A C 1
ATOM 2357 O O . ALA A 1 299 ? -12.617 6.126 29.125 1.00 84.50 299 ALA A O 1
ATOM 2358 N N . ASP A 1 300 ? -13.494 4.419 27.953 1.00 87.75 300 ASP A N 1
ATOM 2359 C CA . ASP A 1 300 ? -12.973 3.362 28.833 1.00 87.75 300 ASP A CA 1
ATOM 2360 C C . ASP A 1 300 ? -11.511 3.065 28.474 1.00 87.75 300 ASP A C 1
ATOM 2362 O O . ASP A 1 300 ? -11.182 2.136 27.735 1.00 87.75 300 ASP A O 1
ATOM 2366 N N . VAL A 1 301 ? -10.619 3.908 28.991 1.00 86.62 301 VAL A N 1
ATOM 2367 C CA . VAL A 1 301 ? -9.175 3.847 28.727 1.00 86.62 301 VAL A CA 1
ATOM 2368 C C . VAL A 1 301 ? -8.561 2.499 29.129 1.00 86.62 301 VAL A C 1
ATOM 2370 O O . VAL A 1 301 ? -7.540 2.124 28.559 1.00 86.62 301 VAL A O 1
ATOM 2373 N N . VAL A 1 302 ? -9.143 1.764 30.085 1.00 81.62 302 VAL A N 1
ATOM 2374 C CA . VAL A 1 302 ? -8.603 0.464 30.516 1.00 81.62 302 VAL A CA 1
ATOM 2375 C C . VAL A 1 302 ? -8.948 -0.604 29.484 1.00 81.62 302 VAL A C 1
ATOM 2377 O O . VAL A 1 302 ? -8.040 -1.195 2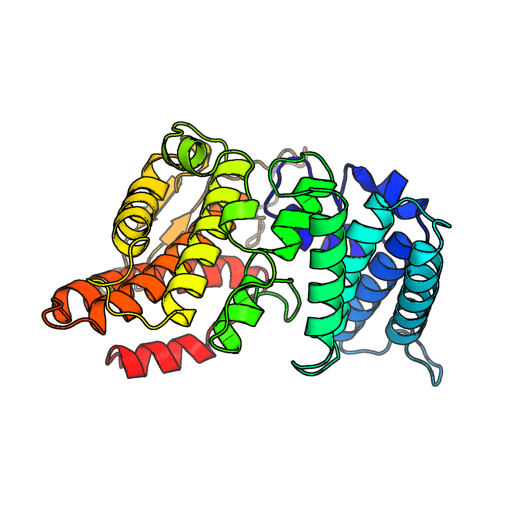8.904 1.00 81.62 302 VAL A O 1
ATOM 2380 N N . SER A 1 303 ? -10.235 -0.780 29.164 1.00 82.94 303 SER A N 1
ATOM 2381 C CA . SER A 1 303 ? -10.652 -1.787 28.178 1.00 82.94 303 SER A CA 1
ATOM 2382 C C . SER A 1 303 ? -10.077 -1.518 26.780 1.00 82.94 303 SER A C 1
ATOM 2384 O O . SER A 1 303 ? -9.711 -2.462 26.076 1.00 82.94 303 SER A O 1
ATOM 2386 N N . LEU A 1 304 ? -9.955 -0.247 26.379 1.00 84.00 304 LEU A N 1
ATOM 2387 C CA . LEU A 1 304 ? -9.370 0.127 25.087 1.00 84.00 304 LEU A CA 1
ATOM 2388 C C . LEU A 1 304 ? -7.856 -0.133 25.024 1.00 84.00 304 LEU A C 1
ATOM 2390 O O . LEU A 1 304 ? -7.356 -0.492 23.958 1.00 84.00 304 LEU A O 1
ATOM 2394 N N . LYS A 1 305 ? -7.126 -0.011 26.146 1.00 75.69 305 LYS A N 1
ATOM 2395 C CA . LYS A 1 305 ? -5.699 -0.371 26.215 1.00 75.69 305 LYS A CA 1
ATOM 2396 C C . LYS A 1 305 ? -5.478 -1.867 26.031 1.00 75.69 305 LYS A C 1
ATOM 2398 O O . LYS A 1 305 ? -4.619 -2.239 25.236 1.00 75.69 305 LYS A O 1
ATOM 2403 N N . ASP A 1 306 ? -6.262 -2.705 26.707 1.00 74.88 306 ASP A N 1
ATOM 2404 C CA . ASP A 1 306 ? -6.145 -4.165 26.591 1.00 74.88 306 ASP A CA 1
ATOM 2405 C C . ASP A 1 306 ? -6.411 -4.634 25.147 1.00 74.88 306 ASP A C 1
ATOM 2407 O O . ASP A 1 306 ? -5.671 -5.454 24.600 1.00 74.88 306 ASP A O 1
ATOM 2411 N N . LEU A 1 307 ? -7.416 -4.046 24.485 1.00 80.81 307 LEU A N 1
ATOM 2412 C CA . LEU A 1 307 ? -7.729 -4.322 23.079 1.00 80.81 307 LEU A CA 1
ATOM 2413 C C . LEU A 1 307 ? -6.653 -3.784 22.114 1.00 80.81 307 LEU A C 1
ATOM 2415 O O . LEU A 1 307 ? -6.269 -4.466 21.161 1.00 80.81 307 LEU A O 1
ATOM 2419 N N . GLY A 1 308 ? -6.135 -2.577 22.359 1.00 73.81 308 GLY A N 1
ATOM 2420 C CA . GLY A 1 308 ? -5.045 -1.992 21.571 1.00 73.81 308 GLY A CA 1
ATOM 2421 C C . GLY A 1 308 ? -3.750 -2.802 21.665 1.00 73.81 308 GLY A C 1
ATOM 2422 O O . GLY A 1 308 ? -3.045 -2.960 20.664 1.00 73.81 308 GLY A O 1
ATOM 2423 N N . TYR A 1 309 ? -3.482 -3.377 22.841 1.00 73.19 309 TYR A N 1
ATOM 2424 C CA . TYR A 1 309 ? -2.351 -4.262 23.091 1.00 73.19 309 TYR A CA 1
ATOM 2425 C C . TYR A 1 309 ? -2.447 -5.578 22.302 1.00 73.19 309 TYR A C 1
ATOM 2427 O O . TYR A 1 309 ? -1.461 -5.952 21.664 1.00 73.19 309 TYR A O 1
ATOM 2435 N N . ASP A 1 310 ? -3.613 -6.241 22.253 1.00 75.62 310 ASP A N 1
ATOM 2436 C CA . ASP A 1 310 ? -3.805 -7.440 21.412 1.00 75.62 310 ASP A CA 1
ATOM 2437 C C . ASP A 1 310 ? -3.528 -7.131 19.934 1.00 75.62 310 ASP A C 1
ATOM 2439 O O . ASP A 1 310 ? -2.683 -7.776 19.306 1.00 75.62 310 ASP A O 1
ATOM 2443 N N . HIS A 1 311 ? -4.144 -6.076 19.388 1.00 77.75 311 HIS A N 1
ATOM 2444 C CA . HIS A 1 311 ? -3.919 -5.684 17.995 1.00 77.75 311 HIS A CA 1
ATOM 2445 C C . HIS A 1 311 ? -2.454 -5.349 17.697 1.00 77.75 311 HIS A C 1
ATOM 2447 O O . HIS A 1 311 ? -1.962 -5.691 16.622 1.00 77.75 311 HIS A O 1
ATOM 2453 N N . ALA A 1 312 ? -1.717 -4.747 18.629 1.00 68.12 312 ALA A N 1
ATOM 2454 C CA . ALA A 1 312 ? -0.302 -4.460 18.426 1.00 68.12 312 ALA A CA 1
ATOM 2455 C C . ALA A 1 312 ? 0.619 -5.665 18.622 1.00 68.12 312 ALA A C 1
ATOM 2457 O O . ALA A 1 312 ? 1.635 -5.749 17.932 1.00 68.12 312 ALA A O 1
ATOM 2458 N N . LEU A 1 313 ? 0.279 -6.623 19.488 1.00 66.94 313 LEU A N 1
ATOM 2459 C CA . LEU A 1 313 ? 0.962 -7.916 19.518 1.00 66.94 313 LEU A CA 1
ATOM 2460 C C . LEU A 1 313 ? 0.747 -8.666 18.200 1.00 66.94 313 LEU A C 1
ATOM 2462 O O . LEU A 1 313 ? 1.703 -9.213 17.648 1.00 66.94 313 LEU A O 1
ATOM 2466 N N . LYS A 1 314 ? -0.473 -8.633 17.651 1.00 70.81 314 LYS A N 1
ATOM 2467 C CA . LYS A 1 314 ? -0.786 -9.182 16.325 1.00 70.81 314 LYS A CA 1
ATOM 2468 C C . LYS A 1 314 ? -0.036 -8.438 15.219 1.00 70.81 314 LYS A C 1
ATOM 2470 O O . LYS A 1 314 ? 0.593 -9.093 14.393 1.00 70.81 314 LYS A O 1
ATOM 2475 N N . CYS A 1 315 ? 0.032 -7.102 15.255 1.00 65.38 315 CYS A N 1
ATOM 2476 C CA . CYS A 1 315 ? 0.903 -6.321 14.368 1.00 65.38 315 CYS A CA 1
ATOM 2477 C C . CYS A 1 315 ? 2.362 -6.763 14.492 1.00 65.38 315 CYS A C 1
ATOM 2479 O O . CYS A 1 315 ? 2.979 -7.064 13.483 1.00 65.38 315 CYS A O 1
ATOM 2481 N N . ALA A 1 316 ? 2.916 -6.840 15.705 1.00 60.28 316 ALA A N 1
ATOM 2482 C CA . ALA A 1 316 ? 4.312 -7.195 15.956 1.00 60.28 316 ALA A CA 1
ATOM 2483 C C . ALA A 1 316 ? 4.650 -8.637 15.536 1.00 60.28 316 ALA A C 1
ATOM 2485 O O . ALA A 1 316 ? 5.783 -8.917 15.144 1.00 60.28 316 ALA A O 1
ATOM 2486 N N . LEU A 1 317 ? 3.672 -9.541 15.584 1.00 59.56 317 LEU A N 1
ATOM 2487 C CA . LEU A 1 317 ? 3.774 -10.926 15.140 1.00 59.56 317 LEU A CA 1
ATOM 2488 C C . LEU A 1 317 ? 3.671 -11.072 13.622 1.00 59.56 317 LEU A C 1
ATOM 2490 O O . LEU A 1 317 ? 4.518 -11.738 13.027 1.00 59.56 317 LEU A O 1
ATOM 2494 N N . LEU A 1 318 ? 2.669 -10.454 12.991 1.00 55.03 318 LEU A N 1
ATOM 2495 C CA . LEU A 1 318 ? 2.575 -10.384 11.532 1.00 55.03 318 LEU A CA 1
ATOM 2496 C C . LEU A 1 318 ? 3.836 -9.716 10.990 1.00 55.03 318 LEU A C 1
ATOM 2498 O O . LEU A 1 318 ? 4.476 -10.270 10.102 1.00 55.03 318 LEU A O 1
ATOM 2502 N N . ALA A 1 319 ? 4.282 -8.641 11.648 1.00 50.72 319 ALA A N 1
ATOM 2503 C CA . ALA A 1 319 ? 5.565 -7.992 11.446 1.00 50.72 319 ALA A CA 1
ATOM 2504 C C . ALA A 1 319 ? 6.770 -8.896 11.731 1.00 50.72 319 ALA A C 1
ATOM 2506 O O . ALA A 1 319 ? 7.812 -8.636 11.152 1.00 50.72 319 ALA A O 1
ATOM 2507 N N . HIS A 1 320 ? 6.678 -9.938 12.572 1.00 46.69 320 HIS A N 1
ATOM 2508 C CA . HIS A 1 320 ? 7.763 -10.897 12.844 1.00 46.69 320 HIS A CA 1
ATOM 2509 C C . HIS A 1 320 ? 7.839 -12.022 11.803 1.00 46.69 320 HIS A C 1
ATOM 2511 O O . HIS A 1 320 ? 8.936 -12.393 11.377 1.00 46.69 320 HIS A O 1
ATOM 2517 N N . ILE A 1 321 ? 6.694 -12.532 11.347 1.00 43.16 321 ILE A N 1
ATOM 2518 C CA . ILE A 1 321 ? 6.593 -13.386 10.151 1.00 43.16 321 ILE A CA 1
ATOM 2519 C C . ILE A 1 321 ? 7.213 -12.618 8.979 1.00 43.16 321 ILE A C 1
ATOM 2521 O O . ILE A 1 321 ? 8.173 -13.072 8.356 1.00 43.16 321 ILE A O 1
ATOM 2525 N N . GLN A 1 322 ? 6.783 -11.368 8.837 1.00 44.31 322 GLN A N 1
ATOM 2526 C CA . GLN A 1 322 ? 7.346 -10.373 7.943 1.00 44.31 322 GLN A CA 1
ATOM 2527 C C . GLN A 1 322 ? 8.778 -9.901 8.299 1.00 44.31 322 GLN A C 1
ATOM 2529 O O . GLN A 1 322 ? 9.424 -9.274 7.475 1.00 44.31 322 GLN A O 1
ATOM 2534 N N . LYS A 1 323 ? 9.340 -10.184 9.486 1.00 38.47 323 LYS A N 1
ATOM 2535 C CA . LYS A 1 323 ? 10.732 -9.841 9.904 1.00 38.47 323 LYS A CA 1
ATOM 2536 C C . LYS A 1 323 ? 11.717 -10.896 9.443 1.00 38.47 323 LYS A C 1
ATOM 2538 O O . LYS A 1 323 ? 12.868 -10.588 9.151 1.00 38.47 323 LYS A O 1
ATOM 2543 N N . LYS A 1 324 ? 11.237 -12.135 9.324 1.00 36.03 324 LYS A N 1
ATOM 2544 C CA . LYS A 1 324 ? 11.938 -13.220 8.634 1.00 36.03 324 LYS A CA 1
ATOM 2545 C C . LYS A 1 324 ? 11.849 -13.087 7.105 1.00 36.03 324 LYS A C 1
ATOM 2547 O O . LYS A 1 324 ? 12.613 -13.761 6.421 1.00 36.03 324 LYS A O 1
ATOM 2552 N N . THR A 1 325 ? 11.041 -12.150 6.591 1.00 39.91 325 THR A N 1
ATOM 2553 C CA . THR A 1 325 ? 11.072 -11.661 5.197 1.00 39.91 325 THR A CA 1
ATOM 2554 C C . THR A 1 325 ? 11.540 -10.191 5.032 1.00 39.91 325 THR A C 1
ATOM 2556 O O . THR A 1 325 ? 11.800 -9.786 3.902 1.00 39.91 325 THR A O 1
ATOM 2559 N N . GLY A 1 326 ? 11.731 -9.394 6.103 1.00 38.12 326 GLY A N 1
ATOM 2560 C CA . GLY A 1 326 ? 12.189 -7.987 6.025 1.00 38.12 326 GLY A CA 1
ATOM 2561 C C . GLY A 1 326 ? 12.107 -7.080 7.284 1.00 38.12 326 GLY A C 1
ATOM 2562 O O . GLY A 1 326 ? 13.105 -6.457 7.649 1.00 38.12 326 GLY A O 1
ATOM 2563 N N . TRP A 1 327 ? 10.936 -6.939 7.921 1.00 35.31 327 TRP A N 1
ATOM 2564 C CA . TRP A 1 327 ? 10.532 -5.742 8.703 1.00 35.31 327 TRP A CA 1
ATOM 2565 C C . TRP A 1 327 ? 11.161 -5.533 10.094 1.00 35.31 327 TRP A C 1
ATOM 2567 O O . TRP A 1 327 ? 11.633 -6.467 10.732 1.00 35.31 327 TRP A O 1
ATOM 2577 N N . LYS A 1 328 ? 11.096 -4.300 10.626 1.00 35.34 328 LYS A N 1
ATOM 2578 C CA . LYS A 1 328 ? 11.614 -3.898 11.945 1.00 35.34 328 LYS A CA 1
ATOM 2579 C C . LYS A 1 328 ? 10.820 -2.760 12.643 1.00 35.34 328 LYS A C 1
ATOM 2581 O O . LYS A 1 328 ? 11.428 -1.759 13.012 1.00 35.34 328 LYS A O 1
ATOM 2586 N N . CYS A 1 329 ? 9.545 -2.947 13.013 1.00 33.38 329 CYS A N 1
ATOM 2587 C CA . CYS A 1 329 ? 8.867 -2.069 14.006 1.00 33.38 329 CYS A CA 1
ATOM 2588 C C . CYS A 1 329 ? 9.387 -2.243 15.456 1.00 33.38 329 CYS A C 1
ATOM 2590 O O . CYS A 1 329 ? 8.634 -2.205 16.424 1.00 33.38 329 CYS A O 1
ATOM 2592 N N . GLU A 1 330 ? 10.687 -2.471 15.629 1.00 38.56 330 GLU A N 1
ATOM 2593 C CA . GLU A 1 330 ? 11.329 -2.638 16.937 1.00 38.56 330 GLU A CA 1
ATOM 2594 C C . GLU A 1 330 ? 11.348 -1.300 17.696 1.00 38.56 330 GLU A C 1
ATOM 2596 O O . GLU A 1 330 ? 11.015 -1.257 18.876 1.00 38.56 330 GLU A O 1
ATOM 2601 N N . TRP A 1 331 ? 11.576 -0.196 16.974 1.00 36.81 331 TRP A N 1
ATOM 2602 C CA . TRP A 1 331 ? 11.571 1.173 17.499 1.00 36.81 331 TRP A CA 1
ATOM 2603 C C . TRP A 1 331 ? 10.195 1.615 18.030 1.00 36.81 331 TRP A C 1
ATOM 2605 O O . TRP A 1 331 ? 10.104 2.209 19.100 1.00 36.81 331 TRP A O 1
ATOM 2615 N N . ARG A 1 332 ? 9.100 1.281 17.326 1.00 38.19 332 ARG A N 1
ATOM 2616 C CA . ARG A 1 332 ? 7.742 1.570 17.814 1.00 38.19 332 ARG A CA 1
ATOM 2617 C C . ARG A 1 332 ? 7.316 0.580 18.900 1.00 38.19 332 ARG A C 1
ATOM 2619 O O . ARG A 1 332 ? 6.440 0.917 19.679 1.00 38.19 332 ARG A O 1
ATOM 2626 N N . SER A 1 333 ? 7.965 -0.581 19.036 1.00 40.41 333 SER A N 1
ATOM 2627 C CA . SER A 1 333 ? 7.722 -1.459 20.189 1.00 40.41 333 SER A CA 1
ATOM 2628 C C . SER A 1 333 ? 8.194 -0.834 21.509 1.00 40.41 333 SER A C 1
ATOM 2630 O O . SER A 1 333 ? 7.497 -0.991 22.500 1.00 40.41 333 SER A O 1
ATOM 2632 N N . GLU A 1 334 ? 9.288 -0.060 21.532 1.00 39.53 334 GLU A N 1
ATOM 2633 C CA . GLU A 1 334 ? 9.670 0.747 22.709 1.00 39.53 334 GLU A CA 1
ATOM 2634 C C . GLU A 1 334 ? 8.678 1.887 22.959 1.00 39.53 334 GLU A C 1
ATOM 2636 O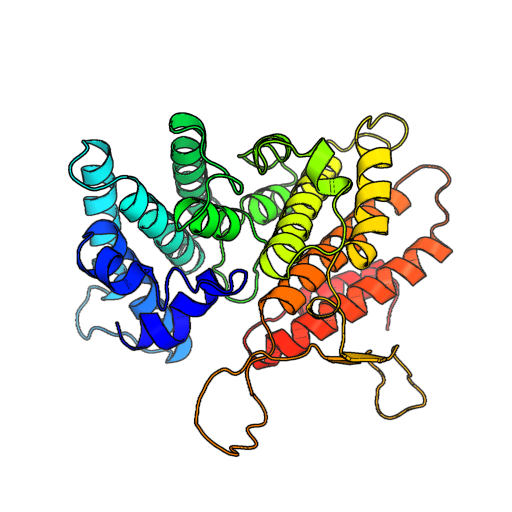 O . GLU A 1 334 ? 8.178 2.020 24.072 1.00 39.53 334 GLU A O 1
ATOM 2641 N N . GLY A 1 335 ? 8.294 2.638 21.921 1.00 36.12 335 GLY A N 1
ATOM 2642 C CA . GLY A 1 335 ? 7.292 3.703 22.062 1.00 36.12 335 GLY A CA 1
ATOM 2643 C C . GLY A 1 335 ? 5.928 3.198 22.555 1.00 36.12 335 GLY A C 1
ATOM 2644 O O . GLY A 1 335 ? 5.312 3.830 23.404 1.00 36.12 335 GLY A O 1
ATOM 2645 N N . LEU A 1 336 ? 5.471 2.033 22.082 1.00 37.75 336 LEU A N 1
ATOM 2646 C CA . LEU A 1 336 ? 4.244 1.380 22.555 1.00 37.75 336 LEU A CA 1
ATOM 2647 C C . LEU A 1 336 ? 4.408 0.778 23.960 1.00 37.75 336 LEU A C 1
ATOM 2649 O O . LEU A 1 336 ? 3.447 0.779 24.726 1.00 37.75 336 LEU A O 1
ATOM 2653 N N . ARG A 1 337 ? 5.612 0.321 24.340 1.00 42.06 337 ARG A N 1
ATOM 2654 C CA . ARG A 1 337 ? 5.916 -0.070 25.727 1.00 42.06 337 ARG A CA 1
ATOM 2655 C C . ARG A 1 337 ? 5.815 1.117 26.680 1.00 42.06 337 ARG A C 1
ATOM 2657 O O . ARG A 1 337 ? 5.174 0.983 27.717 1.00 42.06 337 ARG A O 1
ATOM 2664 N N . GLU A 1 338 ? 6.344 2.284 26.317 1.00 40.88 338 GLU A N 1
ATOM 2665 C CA . GLU A 1 338 ? 6.172 3.505 27.114 1.00 40.88 338 GLU A CA 1
ATOM 2666 C C . GLU A 1 338 ? 4.701 3.963 27.153 1.00 40.88 338 GLU A C 1
ATOM 2668 O O . GLU A 1 338 ? 4.160 4.195 28.237 1.00 40.88 338 GLU A O 1
ATOM 2673 N N . LEU A 1 339 ? 4.017 4.023 26.001 1.00 38.03 339 LEU A N 1
ATOM 2674 C CA . LEU A 1 339 ? 2.624 4.490 25.900 1.00 38.03 339 LEU A CA 1
ATOM 2675 C C . LEU A 1 339 ? 1.630 3.599 26.673 1.00 38.03 339 LEU A C 1
ATOM 2677 O O . LEU A 1 339 ? 0.626 4.085 27.209 1.00 38.03 339 LEU A O 1
ATOM 2681 N N . TRP A 1 340 ? 1.902 2.292 26.737 1.00 40.38 340 TRP A N 1
ATOM 2682 C CA . TRP A 1 340 ? 1.043 1.290 27.377 1.00 40.38 340 TRP A CA 1
ATOM 2683 C C . TRP A 1 340 ? 1.615 0.695 28.668 1.00 40.38 340 TRP A C 1
ATOM 2685 O O . TRP A 1 340 ? 1.013 -0.212 29.232 1.00 40.38 340 TRP A O 1
ATOM 2695 N N . SER A 1 341 ? 2.705 1.262 29.194 1.00 36.59 341 SER A N 1
ATOM 2696 C CA . SER A 1 341 ? 3.282 0.904 30.501 1.00 36.59 341 SER A CA 1
ATOM 2697 C C . SER A 1 341 ? 3.736 -0.562 30.611 1.00 36.59 341 SER A C 1
ATOM 2699 O O . SER A 1 341 ? 3.553 -1.210 31.641 1.00 36.59 341 SER A O 1
ATOM 2701 N N . LEU A 1 342 ? 4.348 -1.076 29.544 1.00 38.25 342 LEU A N 1
ATOM 2702 C CA . LEU A 1 342 ? 4.936 -2.413 29.475 1.00 38.25 342 LEU A CA 1
ATOM 2703 C C . LEU A 1 342 ? 6.414 -2.356 29.896 1.00 38.25 342 LEU A C 1
ATOM 2705 O O . LEU A 1 342 ? 7.180 -1.568 29.339 1.00 38.25 342 LEU A O 1
ATOM 2709 N N . CYS A 1 343 ? 6.820 -3.211 30.837 1.00 36.84 343 CYS A N 1
ATOM 2710 C CA . CYS A 1 343 ? 8.236 -3.445 31.152 1.00 36.84 343 CYS A CA 1
ATOM 2711 C C . CYS A 1 343 ? 8.942 -4.347 30.115 1.00 36.84 343 CYS A C 1
ATOM 2713 O O . CYS A 1 343 ? 8.263 -5.001 29.285 1.00 36.84 343 CYS A O 1
#

Foldseek 3Di:
DVLLLPPPLCLLCLLDPCSQRNPDCVVVLVVFQLSVLLSQLLSLLVCCVVVVDAPDPDPDGPSVVSLVSSVVSLVVVVVVPGDLLSSLNSLQSSLQSCLSPHDLPPSVVSLLVSLCSCVVVLAALAPDDSRVSSRLQQDADDPQDSGGHHLLVNLQVVLHARSDQLVSRHPCLVVLLVAAQDELSSLLSVLSSLSNVLSHVSSVVDACVPDPCLVVSVVSLVCSQGRHHPQLAFPDWACQDPPDPGNFIDTAGDDPPPDPDPDDPDPQDDGSSRSLNSLLSSLVSLLSSLVSQCPHPPHPVPVSLVVSVRSVSSNVNSQVNSVSVGHDPVVVVVVNCVVSVND

Sequence (343 aa):
MHNYLTEVAPWFDAHSAQQHYSRAYVARMKRCPPWRAAALAISAKNIELRARRALSSGPESLPLHLYQLAVRLAIESMSGKYEVVGTLSGFVLWCVYEMMTVTYTDWRRHVEGCASIYTHNRWNGSTGGLISGSFWDYARIGEQTPLLLSDIWAAFSALTKTILPPATYFDHPETIVALRDVDEDLHAQIAIWLTARVVNLIAENLPASQSHDYLSLSAAMRTWEDMGAEATRPVVERAANIEADHAFPQILFSTHSSSEYPLRCVVGGEANERPTIGHTQFHTAMCLLLEYEMAQPGADVVSLKDLGYDHALKCALLAHIQKKTGWKCEWRSEGLRELWSLC

Solvent-accessible surface area (backbone atoms only — not comparable to full-atom values): 18538 Å² total; per-residue (Å²): 98,71,60,18,48,76,74,47,22,50,78,61,17,38,57,41,94,72,26,50,55,51,55,69,37,40,74,54,35,74,70,33,66,27,19,36,27,12,49,43,13,36,32,43,43,51,48,28,66,74,70,72,45,81,89,41,97,59,97,63,54,49,31,58,55,31,37,54,50,16,52,54,39,46,61,45,34,77,74,64,75,47,60,66,68,49,42,50,52,12,48,54,39,36,43,21,41,34,47,68,74,57,62,85,78,64,40,52,59,50,53,52,50,51,46,48,54,28,63,77,70,73,48,28,50,66,68,43,69,68,60,13,46,46,37,50,44,40,42,32,75,39,79,46,50,68,35,46,39,22,44,38,46,54,10,49,78,67,60,32,57,42,86,65,57,62,83,57,42,37,92,51,61,79,56,59,74,70,53,62,65,32,53,43,40,59,42,22,50,51,20,41,46,50,30,38,46,45,36,33,53,60,39,63,69,59,56,70,94,73,39,83,56,48,66,62,46,58,51,47,59,74,46,51,81,74,20,35,27,80,80,48,43,63,77,39,77,42,74,60,32,78,93,48,105,35,65,52,51,47,79,39,64,64,58,89,74,93,60,102,65,84,86,73,94,53,97,80,64,79,66,38,45,23,41,52,46,16,53,40,34,39,26,51,30,47,34,55,46,40,56,55,49,52,72,38,93,87,45,63,55,65,67,46,46,60,53,32,47,53,31,46,50,49,32,54,42,51,39,43,62,37,37,81,76,52,30,71,72,60,71,56,48,54,54,49,23,64,77,68,72,51,132